Protein 7NLO (pdb70)

GO terms:
  GO:0005886 plasma membrane (C, HDA)

InterPro domains:
  IPR001048 Aspartate/glutamate/uridylate kinase [PF00696] (29-270)
  IPR001057 Glutamate/acetylglutamate kinase [PR00474] (192-219)
  IPR001057 Glutamate/acetylglutamate kinase [PR00474] (243-263)
  IPR004662 Acetylglutamate kinase family [PIRSF000728] (15-291)
  IPR004662 Acetylglutamate kinase family [TIGR00761] (30-268)
  IPR036393 Acetylglutamate kinase-like superfamily [G3DSA:3.40.1160.10] (4-294)
  IPR036393 Acetylglutamate kinase-like superfamily [SSF53633] (12-293)
  IPR037528 Acetylglutamate kinase ArgB [MF_00082] (28-286)
  IPR041727 N-Acetyl-L-glutamate kinase, cyclic [cd04250] (15-291)

Organism: Mycobacterium tuberculosis (strain ATCC 25618 / H37Rv) (NCBI:txid83332)

Solvent-accessible surface area: 13214 Å² total

B-factor: mean 56.27, std 14.43, range [31.93, 122.4]

Radius of gyration: 18.83 Å; Cα contacts (8 Å, |Δi|>4): 593; chains: 1; bounding box: 46×56×44 Å

Structure (mmCIF, N/CA/C/O backbone):
data_7NLO
#
_entry.id   7NLO
#
_cell.length_a   175.298
_cell.length_b   175.298
_cell.length_c   70.537
_cell.angle_alpha   90.000
_cell.angle_beta   90.000
_cell.angle_gamma   120.000
#
_symmetry.space_group_name_H-M   'H 3 2'
#
loop_
_entity.id
_entity.type
_entity.pdbx_description
1 polymer 'Acetylglutamate kinase'
2 non-polymer ARGININE
3 non-polymer '2-[N-CYCLOHEXYLAMINO]ETHANE SULFONIC ACID'
4 non-polymer 1,2-ETHANEDIOL
5 water water
#
loop_
_atom_site.group_PDB
_atom_site.id
_atom_site.type_symbol
_atom_site.label_atom_id
_atom_site.label_alt_id
_atom_site.label_comp_id
_atom_site.label_asym_id
_atom_site.label_entity_id
_atom_site.label_seq_id
_atom_site.pdbx_PDB_ins_code
_atom_site.Cartn_x
_atom_site.Cartn_y
_atom_site.Cartn_z
_atom_site.occupancy
_atom_site.B_iso_or_equiv
_atom_site.auth_seq_id
_atom_site.auth_comp_id
_atom_site.auth_asym_id
_atom_site.auth_atom_id
_atom_site.pdbx_PDB_model_num
ATOM 1 N N . ALA A 1 9 ? 136.659 150.515 43.907 1.00 92.00 6 ALA A N 1
ATOM 2 C CA . ALA A 1 9 ? 137.639 151.578 43.711 1.00 90.66 6 ALA A CA 1
ATOM 3 C C . ALA A 1 9 ? 137.286 152.396 42.478 1.00 87.83 6 ALA A C 1
ATOM 4 O O . ALA A 1 9 ? 138.124 153.115 41.927 1.00 93.09 6 ALA A O 1
ATOM 6 N N . LEU A 1 10 ? 136.049 152.295 42.064 1.00 78.04 7 LEU A N 1
ATOM 7 C CA . LEU A 1 10 ? 135.647 152.906 40.804 1.00 67.65 7 LEU A CA 1
ATOM 8 C C . LEU A 1 10 ? 135.243 154.360 41.025 1.00 58.81 7 LEU A C 1
ATOM 9 O O . LEU A 1 10 ? 134.391 154.636 41.879 1.00 56.36 7 LEU A O 1
ATOM 14 N N . PRO A 1 11 ? 135.805 155.298 40.261 1.00 57.07 8 PRO A N 1
ATOM 15 C CA . PRO A 1 11 ? 135.516 156.717 40.503 1.00 58.48 8 PRO A CA 1
ATOM 16 C C . PRO A 1 11 ? 134.058 157.043 40.242 1.00 58.19 8 PRO A C 1
ATOM 17 O O . PRO A 1 11 ? 133.397 156.424 39.403 1.00 58.67 8 PRO A O 1
ATOM 21 N N . THR A 1 12 ? 133.560 158.023 41.003 1.00 51.72 9 THR A N 1
ATOM 22 C CA . THR A 1 12 ? 132.175 158.448 40.895 1.00 56.92 9 THR A CA 1
ATOM 23 C C . THR A 1 12 ? 131.828 158.846 39.466 1.00 53.34 9 THR A C 1
ATOM 24 O O . THR A 1 12 ? 130.792 158.434 38.932 1.00 54.46 9 THR A O 1
ATOM 28 N N . HIS A 1 13 ? 132.700 159.627 38.812 1.00 51.94 10 HIS A N 1
ATOM 29 C CA . HIS A 1 13 ? 132.347 160.134 37.488 1.00 55.42 10 HIS A CA 1
ATOM 30 C C . HIS A 1 13 ? 132.246 159.013 36.459 1.00 57.09 10 HIS A C 1
ATOM 31 O O . HIS A 1 13 ? 131.503 159.145 35.479 1.00 54.31 10 HIS A O 1
ATOM 38 N N . ILE A 1 14 ? 132.943 157.900 36.680 1.00 52.52 11 ILE A N 1
ATOM 39 C CA . ILE A 1 14 ? 132.779 156.731 35.826 1.00 54.45 11 ILE A CA 1
ATOM 40 C C . ILE A 1 14 ? 131.445 156.044 36.085 1.00 49.35 11 ILE A C 1
ATOM 41 O O . ILE A 1 14 ? 130.760 155.621 35.146 1.00 52.66 11 ILE A O 1
ATOM 46 N N . LYS A 1 15 ? 131.070 155.875 37.357 1.00 48.53 12 LYS A N 1
ATOM 47 C CA . LYS A 1 15 ? 129.744 155.353 37.655 1.00 49.54 12 LYS A CA 1
ATOM 48 C C . LYS A 1 15 ? 128.675 156.204 36.983 1.00 49.11 12 LYS A C 1
ATOM 49 O O . LYS A 1 15 ? 127.741 155.673 36.369 1.00 43.81 12 LYS A O 1
ATOM 55 N N . ALA A 1 16 ? 128.832 157.532 37.042 1.00 49.64 13 ALA A N 1
ATOM 56 C CA . ALA A 1 16 ? 127.839 158.424 36.453 1.00 45.88 13 ALA A CA 1
ATOM 57 C C . ALA A 1 16 ? 127.730 158.217 34.946 1.00 43.01 13 ALA A C 1
ATOM 58 O O . ALA A 1 16 ? 126.624 158.209 34.394 1.00 48.31 13 ALA A O 1
ATOM 60 N N . GLN A 1 17 ? 128.866 158.064 34.265 1.00 43.45 14 GLN A N 1
ATOM 61 C CA . GLN A 1 17 ? 128.857 157.896 32.814 1.00 50.30 14 GLN A CA 1
ATOM 62 C C . GLN A 1 17 ? 128.147 156.609 32.402 1.00 49.24 14 GLN A C 1
ATOM 63 O O . GLN A 1 17 ? 127.344 156.609 31.460 1.00 48.93 14 GLN A O 1
ATOM 69 N N . VAL A 1 18 ? 128.458 155.491 33.069 1.00 44.86 15 VAL A N 1
ATOM 70 C CA . VAL A 1 18 ? 127.777 154.227 32.759 1.00 42.80 15 VAL A CA 1
ATOM 71 C C . VAL A 1 18 ? 126.267 154.365 32.966 1.00 45.64 15 VAL A C 1
ATOM 72 O O . VAL A 1 18 ? 125.464 154.002 32.092 1.00 45.60 15 VAL A O 1
ATOM 76 N N . LEU A 1 19 ? 125.852 154.904 34.118 1.00 42.77 16 LEU A N 1
ATOM 77 C CA . LEU A 1 19 ? 124.419 155.063 34.377 1.00 42.71 16 LEU A CA 1
ATOM 78 C C . LEU A 1 19 ? 123.761 155.989 33.360 1.00 44.63 16 LEU A C 1
ATOM 79 O O . LEU A 1 19 ? 122.701 155.667 32.807 1.00 44.97 16 LEU A O 1
ATOM 84 N N . ALA A 1 20 ? 124.369 157.152 33.102 1.00 43.90 17 ALA A N 1
ATOM 85 C CA . ALA A 1 20 ? 123.756 158.115 32.190 1.00 43.45 17 ALA A CA 1
ATOM 86 C C . ALA A 1 20 ? 123.572 157.532 30.792 1.00 45.79 17 ALA A C 1
ATOM 87 O O . ALA A 1 20 ? 122.613 157.880 30.091 1.00 43.50 17 ALA A O 1
ATOM 89 N N . GLU A 1 21 ? 124.469 156.632 30.375 1.00 44.72 18 GLU A N 1
ATOM 90 C CA . GLU A 1 21 ? 124.397 156.054 29.038 1.00 41.10 18 GLU A CA 1
ATOM 91 C C . GLU A 1 21 ? 123.168 155.167 28.852 1.00 40.41 18 GLU A C 1
ATOM 92 O O . GLU A 1 21 ? 122.773 154.906 27.713 1.00 43.41 18 GLU A O 1
ATOM 98 N N . ALA A 1 22 ? 122.543 154.713 29.940 1.00 40.63 19 ALA A N 1
ATOM 99 C CA . ALA A 1 22 ? 121.338 153.897 29.823 1.00 43.07 19 ALA A CA 1
ATOM 100 C C . ALA A 1 22 ? 120.111 154.695 29.391 1.00 43.67 19 ALA A C 1
ATOM 101 O O . ALA A 1 22 ? 119.143 154.091 28.918 1.00 42.68 19 ALA A O 1
ATOM 103 N N . LEU A 1 23 ? 120.142 156.035 29.501 1.00 44.32 20 LEU A N 1
ATOM 104 C CA . LEU A 1 23 ? 118.915 156.817 29.330 1.00 42.07 20 LEU A CA 1
ATOM 105 C C . LEU A 1 23 ? 118.218 156.591 27.991 1.00 44.08 20 LEU A C 1
ATOM 106 O O . LEU A 1 23 ? 116.998 156.354 27.994 1.00 47.71 20 LEU A O 1
ATOM 111 N N . PRO A 1 24 ? 118.886 156.670 26.832 1.00 46.04 21 PRO A N 1
ATOM 112 C CA . PRO A 1 24 ? 118.138 156.488 25.576 1.00 48.14 21 PRO A CA 1
ATOM 113 C C . PRO A 1 24 ? 117.510 155.107 25.450 1.00 49.23 21 PRO A C 1
ATOM 114 O O . PRO A 1 24 ? 116.454 154.961 24.815 1.00 46.70 21 PRO A O 1
ATOM 118 N N . TRP A 1 25 ? 118.121 154.091 26.062 1.00 47.40 22 TRP A N 1
ATOM 119 C CA . TRP A 1 25 ? 117.577 152.743 26.000 1.00 43.48 22 TRP A CA 1
ATOM 120 C C . TRP A 1 25 ? 116.419 152.560 26.977 1.00 43.32 22 TRP A C 1
ATOM 121 O O . TRP A 1 25 ? 115.448 151.865 26.657 1.00 45.42 22 TRP A O 1
ATOM 132 N N . LEU A 1 26 ? 116.487 153.180 28.163 1.00 43.82 23 LEU A N 1
ATOM 133 C CA . LEU A 1 26 ? 115.323 153.158 29.050 1.00 43.23 23 LEU A CA 1
ATOM 134 C C . LEU A 1 26 ? 114.138 153.867 28.413 1.00 47.33 23 LEU A C 1
ATOM 135 O O . LEU A 1 26 ? 112.993 153.423 28.557 1.00 45.80 23 LEU A O 1
ATOM 140 N N . LYS A 1 27 ? 114.386 154.989 27.719 1.00 43.95 24 LYS A N 1
ATOM 141 C CA . LYS A 1 27 ? 113.304 155.662 27.003 1.00 44.66 24 LYS A CA 1
ATOM 142 C C . LYS A 1 27 ? 112.674 154.740 25.976 1.00 45.83 24 LYS A C 1
ATOM 143 O O . LYS A 1 27 ? 111.441 154.680 25.849 1.00 46.50 24 LYS A O 1
ATOM 149 N N . GLN A 1 28 ? 113.512 154.029 25.219 1.00 44.61 25 GLN A N 1
ATOM 150 C CA . GLN A 1 28 ? 113.028 153.190 24.132 1.00 53.02 25 GLN A CA 1
ATOM 151 C C . GLN A 1 28 ? 112.247 151.989 24.647 1.00 51.62 25 GLN A C 1
ATOM 152 O O . GLN A 1 28 ? 111.312 151.530 23.981 1.00 46.94 25 GLN A O 1
ATOM 158 N N . LEU A 1 29 ? 112.603 151.478 25.824 1.00 44.03 26 LEU A N 1
ATOM 159 C CA . LEU A 1 29 ? 112.047 150.236 26.338 1.00 45.02 26 LEU A CA 1
ATOM 160 C C . LEU A 1 29 ? 110.900 150.424 27.322 1.00 41.49 26 LEU A C 1
ATOM 161 O O . LEU A 1 29 ? 110.190 149.445 27.614 1.00 41.53 26 LEU A O 1
ATOM 166 N N . HIS A 1 30 ? 110.726 151.621 27.865 1.00 47.42 27 HIS A N 1
ATOM 167 C CA . HIS A 1 30 ? 109.734 151.813 28.910 1.00 49.95 27 HIS A CA 1
ATOM 168 C C . HIS A 1 30 ? 108.349 151.431 28.410 1.00 50.05 27 HIS A C 1
ATOM 169 O O . HIS A 1 30 ? 107.883 151.934 27.382 1.00 48.93 27 HIS A O 1
ATOM 176 N N . GLY A 1 31 ? 107.697 150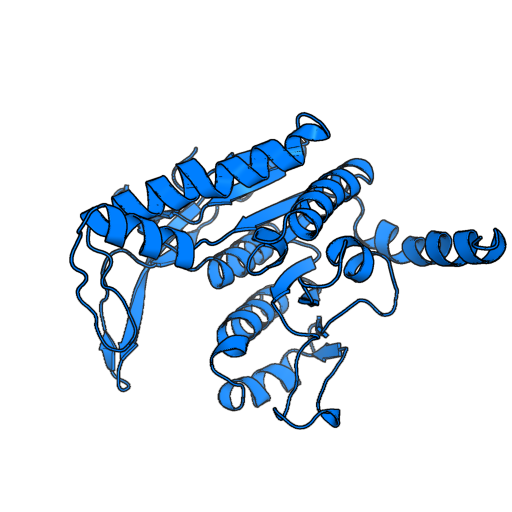.526 29.143 1.00 43.93 28 GLY A N 1
ATOM 177 C CA . GLY A 1 31 ? 106.375 150.068 28.778 1.00 43.45 28 GLY A CA 1
ATOM 178 C C . GLY A 1 31 ? 106.324 149.103 27.617 1.00 47.40 28 GLY A C 1
ATOM 179 O O . GLY A 1 31 ? 105.229 148.804 27.136 1.00 46.70 28 GLY A O 1
ATOM 180 N N . LYS A 1 32 ? 107.466 148.613 27.143 1.00 43.85 29 LYS A N 1
ATOM 181 C CA . LYS A 1 32 ? 107.532 147.727 25.991 1.00 48.18 29 LYS A CA 1
ATOM 182 C C . LYS A 1 32 ? 107.838 146.297 26.422 1.00 47.60 29 LYS A C 1
ATOM 183 O O . LYS A 1 32 ? 108.377 146.050 27.507 1.00 46.56 29 LYS A O 1
ATOM 189 N N . VAL A 1 33 ? 107.493 145.351 25.541 1.00 43.56 30 VAL A N 1
ATOM 190 C CA . VAL A 1 33 ? 107.780 143.929 25.743 1.00 44.47 30 VAL A CA 1
ATOM 191 C C . VAL A 1 33 ? 109.183 143.620 25.238 1.00 46.89 30 VAL A C 1
ATOM 192 O O . VAL A 1 33 ? 109.610 144.125 24.190 1.00 48.66 30 VAL A O 1
ATOM 196 N N . VAL A 1 34 ? 109.918 142.807 25.994 1.00 40.71 31 VAL A N 1
ATOM 197 C CA . VAL A 1 34 ? 111.182 142.242 25.534 1.00 39.16 31 VAL A CA 1
ATOM 198 C C . VAL A 1 34 ? 111.082 140.734 25.730 1.00 41.43 31 VAL A C 1
ATOM 199 O O . VAL A 1 34 ? 110.842 140.270 26.850 1.00 45.63 31 VAL A O 1
ATOM 203 N N . VAL A 1 35 ? 111.206 139.977 24.642 1.00 42.71 32 VAL A N 1
ATOM 204 C CA . VAL A 1 35 ? 111.245 138.520 24.721 1.00 39.77 32 VAL A CA 1
ATOM 205 C C . VAL A 1 35 ? 112.701 138.098 24.818 1.00 39.30 32 VAL A C 1
ATOM 206 O O . VAL A 1 35 ? 113.537 138.531 24.019 1.00 42.02 32 VAL A O 1
ATOM 210 N N . VAL A 1 36 ? 113.003 137.220 25.770 1.00 41.60 33 VAL A N 1
ATOM 211 C CA . VAL A 1 36 ? 114.377 136.799 26.023 1.00 45.40 33 VAL A CA 1
ATOM 212 C C . VAL A 1 36 ? 114.420 135.285 25.907 1.00 48.88 33 VAL A C 1
ATOM 213 O O . VAL A 1 36 ? 113.716 134.582 26.646 1.00 49.58 33 VAL A O 1
ATOM 217 N N . LYS A 1 37 ? 115.202 134.780 24.951 1.00 46.57 34 LYS A N 1
ATOM 218 C CA . LYS A 1 37 ? 115.416 133.343 24.819 1.00 50.67 34 LYS A CA 1
ATOM 219 C C . LYS A 1 37 ? 116.572 132.952 25.732 1.00 48.73 34 LYS A C 1
ATOM 220 O O . LYS A 1 37 ? 117.709 133.401 25.546 1.00 49.43 34 LYS A O 1
ATOM 226 N N . TYR A 1 38 ? 116.262 132.132 26.719 1.00 49.03 35 TYR A N 1
ATOM 227 C CA . TYR A 1 38 ? 117.168 131.758 27.793 1.00 51.16 35 TYR A CA 1
ATOM 228 C C . TYR A 1 38 ? 117.654 130.340 27.533 1.00 53.19 35 TYR A C 1
ATOM 229 O O . TYR A 1 38 ? 116.843 129.420 27.383 1.00 50.47 35 TYR A O 1
ATOM 238 N N . GLY A 1 39 ? 118.956 130.160 27.517 1.00 50.81 36 GLY A N 1
ATOM 239 C CA . GLY A 1 39 ? 119.527 128.856 27.292 1.00 54.67 36 GLY A CA 1
ATOM 240 C C . GLY A 1 39 ? 121.036 128.841 27.329 1.00 63.46 36 GLY A C 1
ATOM 241 O O . GLY A 1 39 ? 121.672 129.871 27.427 1.00 59.16 36 GLY A O 1
ATOM 242 N N . GLY A 1 40 ? 121.604 127.647 27.249 1.00 69.71 37 GLY A N 1
ATOM 243 C CA . GLY A 1 40 ? 123.042 127.484 27.286 1.00 75.69 37 GLY A CA 1
ATOM 244 C C . GLY A 1 40 ? 123.559 127.634 28.687 1.00 75.46 37 GLY A C 1
ATOM 245 O O . GLY A 1 40 ? 122.889 127.303 29.633 1.00 66.54 37 GLY A O 1
ATOM 246 N N . ASN A 1 41 ? 124.765 128.159 28.809 1.00 82.29 38 ASN A N 1
ATOM 247 C CA . ASN A 1 41 ? 125.422 128.360 30.086 1.00 73.07 38 ASN A CA 1
ATOM 248 C C . ASN A 1 41 ? 124.722 129.244 31.054 1.00 77.38 38 ASN A C 1
ATOM 249 O O . ASN A 1 41 ? 124.690 128.945 32.217 1.00 74.88 38 ASN A O 1
ATOM 254 N N . ALA A 1 42 ? 124.149 130.334 30.567 1.00 78.68 39 ALA A N 1
ATOM 255 C CA . ALA A 1 42 ? 123.437 131.270 31.416 1.00 77.47 39 ALA A CA 1
ATOM 256 C C . ALA A 1 42 ? 122.456 130.516 32.254 1.00 82.94 39 ALA A C 1
ATOM 257 O O . ALA A 1 42 ? 122.022 130.997 33.272 1.00 90.21 39 ALA A O 1
ATOM 259 N N . MET A 1 43 ? 122.109 129.320 31.817 1.00 69.51 40 MET A N 1
ATOM 260 C CA . MET A 1 43 ? 121.177 128.513 32.554 1.00 78.67 40 MET A CA 1
ATOM 261 C C . MET A 1 43 ? 121.899 127.394 33.311 1.00 80.38 40 MET A C 1
ATOM 262 O O . MET A 1 43 ? 121.260 126.718 34.083 1.00 85.95 40 MET A O 1
ATOM 267 N N . THR A 1 44 ? 123.209 127.214 33.122 1.00 80.33 41 THR A N 1
ATOM 268 C CA . THR A 1 44 ? 123.903 126.123 33.815 1.00 79.61 41 THR A CA 1
ATOM 269 C C . THR A 1 44 ? 124.812 126.576 34.957 1.00 81.68 41 THR A C 1
ATOM 270 O O . THR A 1 44 ? 124.819 125.946 36.018 1.00 82.65 41 THR A O 1
ATOM 274 N N . ASP A 1 45 ? 125.618 127.616 34.767 1.00 74.67 42 ASP A N 1
ATOM 275 C CA . ASP A 1 45 ? 126.491 128.066 35.844 1.00 69.44 42 ASP A CA 1
ATOM 276 C C . ASP A 1 45 ? 125.685 128.916 36.819 1.00 66.68 42 ASP A C 1
ATOM 277 O O . ASP A 1 45 ? 124.879 129.751 36.405 1.00 63.78 42 ASP A O 1
ATOM 282 N N . ASP A 1 46 ? 125.898 128.691 38.122 1.00 56.27 43 ASP A N 1
ATOM 283 C CA . ASP A 1 46 ? 125.039 129.324 39.123 1.00 52.83 43 ASP A CA 1
ATOM 284 C C . ASP A 1 46 ? 125.155 130.843 39.103 1.00 51.26 43 ASP A C 1
ATOM 285 O O . ASP A 1 46 ? 124.150 131.541 39.256 1.00 48.71 43 ASP A O 1
ATOM 290 N N . THR A 1 47 ? 126.372 131.379 38.948 1.00 48.50 44 THR A N 1
ATOM 291 C CA . THR A 1 47 ? 126.531 132.839 38.916 1.00 47.76 44 THR A CA 1
ATOM 292 C C . THR A 1 47 ? 125.799 133.446 37.734 1.00 50.18 44 THR A C 1
ATOM 293 O O . THR A 1 47 ? 125.080 134.455 37.873 1.00 44.79 44 THR A O 1
ATOM 297 N N . LEU A 1 48 ? 125.943 132.836 36.559 1.00 46.59 45 LEU A N 1
ATOM 298 C CA . LEU A 1 48 ? 125.255 133.376 35.392 1.00 44.43 45 LEU A CA 1
ATOM 299 C C . LEU A 1 48 ? 123.739 133.307 35.548 1.00 50.87 45 LEU A C 1
ATOM 300 O O . LEU A 1 48 ? 123.029 134.254 35.175 1.00 45.94 45 LEU A O 1
ATOM 305 N N . ARG A 1 49 ? 123.221 132.203 36.107 1.00 48.89 46 ARG A N 1
ATOM 306 C CA . ARG A 1 49 ? 121.771 132.040 36.200 1.00 46.80 46 ARG A CA 1
ATOM 307 C C . ARG A 1 49 ? 121.163 132.989 37.226 1.00 45.75 46 ARG A C 1
ATOM 308 O O . ARG A 1 49 ? 120.080 133.544 36.991 1.00 45.40 46 ARG A O 1
ATOM 316 N N . ARG A 1 50 ? 121.835 133.198 38.364 1.00 47.34 47 ARG A N 1
ATOM 317 C CA . ARG A 1 50 ? 121.317 134.152 39.346 1.00 46.25 47 ARG A CA 1
ATOM 318 C C . ARG A 1 50 ? 121.357 135.575 38.806 1.00 51.68 47 ARG A C 1
ATOM 319 O O . ARG A 1 50 ? 120.463 136.384 39.101 1.00 45.48 47 ARG A O 1
ATOM 327 N N . ALA A 1 51 ? 122.382 135.896 38.006 1.00 45.16 48 ALA A N 1
ATOM 328 C CA . ALA A 1 51 ? 122.450 137.215 37.386 1.00 41.16 48 ALA A CA 1
ATOM 329 C C . ALA A 1 51 ? 121.349 137.404 36.346 1.00 44.51 48 ALA A C 1
ATOM 330 O O . ALA A 1 51 ? 120.757 138.494 36.244 1.00 46.89 48 ALA A O 1
ATOM 332 N N . PHE A 1 52 ? 121.063 136.364 35.562 1.00 47.22 49 PHE A N 1
ATOM 333 C CA . PHE A 1 52 ? 119.972 136.437 34.597 1.00 47.06 49 PHE A CA 1
ATOM 334 C C . PHE A 1 52 ? 118.635 136.683 35.293 1.00 43.20 49 PHE A C 1
ATOM 335 O O . PHE A 1 52 ? 117.836 137.509 34.841 1.00 47.26 49 PHE A O 1
ATOM 343 N N . ALA A 1 53 ? 118.364 135.947 36.377 1.00 47.60 50 ALA A N 1
ATOM 344 C CA . ALA A 1 53 ? 117.128 136.157 37.131 1.00 45.17 50 ALA A CA 1
ATOM 345 C C . ALA A 1 53 ? 117.057 137.573 37.681 1.00 48.12 50 ALA A C 1
ATOM 346 O O . ALA A 1 53 ? 116.009 138.224 37.607 1.00 47.83 50 ALA A O 1
ATOM 348 N N . ALA A 1 54 ? 118.163 138.058 38.249 1.00 43.88 51 ALA A N 1
ATOM 349 C CA . ALA A 1 54 ? 118.219 139.433 38.745 1.00 44.28 51 ALA A CA 1
ATOM 350 C C . ALA A 1 54 ? 117.949 140.446 37.636 1.00 43.95 51 ALA A C 1
ATOM 351 O O . ALA A 1 54 ? 117.330 141.489 37.877 1.00 47.25 51 ALA A O 1
ATOM 353 N N . ASP A 1 55 ? 118.417 140.168 36.415 1.00 45.85 52 ASP A N 1
ATOM 354 C CA . ASP A 1 55 ? 118.179 141.092 35.307 1.00 45.90 52 ASP A CA 1
ATOM 355 C C . ASP A 1 55 ? 116.710 141.119 34.887 1.00 46.14 52 ASP A C 1
ATOM 356 O O . ASP A 1 55 ? 116.234 142.146 34.394 1.00 48.57 52 ASP A O 1
ATOM 361 N N . MET A 1 56 ? 115.980 139.998 35.030 1.00 42.87 53 MET A N 1
ATOM 362 C CA . MET A 1 56 ? 114.544 140.045 34.773 1.00 49.32 53 MET A CA 1
ATOM 363 C C . MET A 1 56 ? 113.837 140.909 35.809 1.00 46.80 53 MET A C 1
ATOM 364 O O . MET A 1 56 ? 112.911 141.668 35.478 1.00 47.05 53 MET A O 1
ATOM 369 N N . ALA A 1 57 ? 114.261 140.808 37.073 1.00 47.03 54 ALA A N 1
ATOM 370 C CA . ALA A 1 57 ? 113.724 141.704 38.091 1.00 47.95 54 ALA A CA 1
ATOM 371 C C . ALA A 1 57 ? 114.072 143.156 37.773 1.00 49.98 54 ALA A C 1
ATOM 372 O O . ALA A 1 57 ? 113.241 144.056 37.965 1.00 45.70 54 ALA A O 1
ATOM 374 N N . PHE A 1 58 ? 115.288 143.397 37.271 1.00 43.75 55 PHE A N 1
ATOM 375 C CA . PHE A 1 58 ? 115.708 144.745 36.876 1.00 43.89 55 PHE A CA 1
ATOM 376 C C . PHE A 1 58 ? 114.747 145.341 35.845 1.00 47.30 55 PHE A C 1
ATOM 377 O O . PHE A 1 58 ? 114.242 146.462 36.019 1.00 43.13 55 PHE A O 1
ATOM 385 N N . LEU A 1 59 ? 114.489 144.611 34.754 1.00 42.59 56 LEU A N 1
ATOM 386 C CA . LEU A 1 59 ? 113.603 145.136 33.714 1.00 45.05 56 LEU A CA 1
ATOM 387 C C . LEU A 1 59 ? 112.228 145.451 34.277 1.00 52.50 56 LEU A C 1
ATOM 388 O O . LEU A 1 59 ? 111.647 146.501 33.979 1.00 46.69 56 LEU A O 1
ATOM 393 N N . ARG A 1 60 ? 111.692 144.541 35.090 1.00 44.47 57 ARG A N 1
ATOM 394 C CA . ARG A 1 60 ? 110.395 144.763 35.713 1.00 46.64 57 ARG A CA 1
ATOM 395 C C . ARG A 1 60 ? 110.403 146.028 36.563 1.00 51.48 57 ARG A C 1
ATOM 396 O O . ARG A 1 60 ? 109.434 146.798 36.560 1.00 48.91 57 ARG A O 1
ATOM 404 N N . ASN A 1 61 ? 111.496 146.277 37.278 1.00 46.21 58 ASN A N 1
ATOM 405 C CA . ASN A 1 61 ? 111.550 147.453 38.138 1.00 46.48 58 ASN A CA 1
ATOM 406 C C . ASN A 1 61 ? 111.976 148.729 37.397 1.00 47.67 58 ASN A C 1
ATOM 407 O O . ASN A 1 61 ? 112.160 149.775 38.036 1.00 47.16 58 ASN A O 1
ATOM 412 N N . CYS A 1 62 ? 112.097 148.677 36.070 1.00 41.94 59 CYS A N 1
ATOM 413 C CA . CYS A 1 62 ? 112.162 149.875 35.236 1.00 40.55 59 CYS A CA 1
ATOM 414 C C . CYS A 1 62 ? 110.866 150.109 34.470 1.00 46.30 59 CYS A C 1
ATOM 415 O O . CYS A 1 62 ? 110.813 151.014 33.637 1.00 45.76 59 CYS A O 1
ATOM 418 N N . GLY A 1 63 ? 109.831 149.294 34.700 1.00 55.16 60 GLY A N 1
ATOM 419 C CA . GLY A 1 63 ? 108.613 149.411 33.915 1.00 56.15 60 GLY A CA 1
ATOM 420 C C . GLY A 1 63 ? 108.676 148.739 32.563 1.00 49.92 60 GLY A C 1
ATOM 421 O O . GLY A 1 63 ? 107.855 149.038 31.688 1.00 54.57 60 GLY A O 1
ATOM 422 N N . ILE A 1 64 ? 109.641 147.868 32.360 1.00 45.89 61 ILE A N 1
ATOM 423 C CA . ILE A 1 64 ? 109.789 147.097 31.135 1.00 45.90 61 ILE A CA 1
ATOM 424 C C . ILE A 1 64 ? 109.118 145.742 31.338 1.00 47.11 61 ILE A C 1
ATOM 425 O O . ILE A 1 64 ? 108.933 145.283 32.466 1.00 49.46 61 ILE A O 1
ATOM 430 N N . HIS A 1 65 ? 108.730 145.085 30.237 1.00 43.56 62 HIS A N 1
ATOM 431 C CA . HIS A 1 65 ? 107.890 143.883 30.292 1.00 43.64 62 HIS A CA 1
ATOM 432 C C . HIS A 1 65 ? 108.591 142.661 29.699 1.00 42.53 62 HIS A C 1
ATOM 433 O O . HIS A 1 65 ? 108.351 142.288 28.540 1.00 48.06 62 HIS A O 1
ATOM 440 N N . PRO A 1 66 ? 109.433 141.986 30.473 1.00 42.47 63 PRO A N 1
ATOM 441 C CA . PRO A 1 66 ? 110.147 140.820 29.941 1.00 42.61 63 PRO A CA 1
ATOM 442 C C . PRO A 1 66 ? 109.254 139.593 29.814 1.00 44.24 63 PRO A C 1
ATOM 443 O O . PRO A 1 66 ? 108.342 139.365 30.611 1.00 44.41 63 PRO A O 1
ATOM 447 N N . VAL A 1 67 ? 109.534 138.804 28.785 1.00 40.92 64 VAL A N 1
ATOM 448 C CA . VAL A 1 67 ? 108.905 137.498 28.592 1.00 40.71 64 VAL A CA 1
ATOM 449 C C . VAL A 1 67 ? 110.025 136.512 28.288 1.00 43.49 64 VAL A C 1
ATOM 450 O O . VAL A 1 67 ? 110.758 136.689 27.310 1.00 48.54 64 VAL A O 1
ATOM 454 N N . VAL A 1 68 ? 110.155 135.478 29.113 1.00 41.83 65 VAL A N 1
ATOM 455 C CA . VAL A 1 68 ? 111.265 134.531 29.011 1.00 40.99 65 VAL A CA 1
ATOM 456 C C . VAL A 1 68 ? 110.778 133.258 28.337 1.00 43.46 65 VAL A C 1
ATOM 457 O O . VAL A 1 68 ? 109.805 132.642 28.789 1.00 47.05 65 VAL A O 1
ATOM 461 N N . VAL A 1 69 ? 111.474 132.848 27.279 1.00 44.96 66 VAL A N 1
ATOM 462 C CA . VAL A 1 69 ? 111.239 131.575 26.605 1.00 46.07 66 VAL A CA 1
ATOM 463 C C . VAL A 1 69 ? 112.480 130.718 26.815 1.00 41.83 66 VAL A C 1
ATOM 464 O O . VAL A 1 69 ? 113.604 131.177 26.587 1.00 44.06 66 VAL A O 1
ATOM 468 N N . HIS A 1 70 ? 112.294 129.480 27.272 1.00 44.98 67 HIS A N 1
ATOM 469 C CA . HIS A 1 70 ? 113.442 128.634 27.573 1.00 47.11 67 HIS A CA 1
ATOM 470 C C . HIS A 1 70 ? 113.336 127.308 26.838 1.00 48.02 67 HIS A C 1
ATOM 471 O O . HIS A 1 70 ? 112.258 126.870 26.458 1.00 45.15 67 HIS A O 1
ATOM 478 N N . GLY A 1 71 ? 114.491 126.673 26.637 1.00 54.96 68 GLY A N 1
ATOM 479 C CA . GLY A 1 71 ? 114.564 125.320 26.151 1.00 59.06 68 GLY A CA 1
ATOM 480 C C . GLY A 1 71 ? 115.036 124.362 27.224 1.00 51.19 68 GLY A C 1
ATOM 481 O O . GLY A 1 71 ? 114.964 124.643 28.427 1.00 45.28 68 GLY A O 1
ATOM 482 N N . GLY A 1 72 ? 115.546 123.216 26.784 1.00 56.77 69 GLY A N 1
ATOM 483 C CA . GLY A 1 72 ? 116.058 122.247 27.730 1.00 48.20 69 GLY A CA 1
ATOM 484 C C . GLY A 1 72 ? 116.372 120.905 27.111 1.00 51.41 69 GLY A C 1
ATOM 485 O O . GLY A 1 72 ? 116.168 119.864 27.744 1.00 47.17 69 GLY A O 1
ATOM 486 N N . GLY A 1 73 ? 116.866 120.921 25.874 1.00 48.82 70 GLY A N 1
ATOM 487 C CA . GLY A 1 73 ? 117.220 119.716 25.152 1.00 51.66 70 GLY A CA 1
ATOM 488 C C . GLY A 1 73 ? 118.066 118.725 25.931 1.00 54.40 70 GLY A C 1
ATOM 489 O O . GLY A 1 73 ? 117.737 117.536 26.030 1.00 50.59 70 GLY A O 1
ATOM 490 N N . PRO A 1 74 ? 119.185 119.192 26.491 1.00 49.52 71 PRO A N 1
ATOM 491 C CA . PRO A 1 74 ? 120.052 118.272 27.242 1.00 50.16 71 PRO A CA 1
ATOM 492 C C . PRO A 1 74 ? 119.398 117.694 28.487 1.00 45.10 71 PRO A C 1
ATOM 493 O O . PRO A 1 74 ? 119.670 116.539 28.837 1.00 44.34 71 PRO A O 1
ATOM 497 N N . GLN A 1 75 ? 118.577 118.479 29.190 1.00 42.14 72 GLN A N 1
ATOM 498 C CA . GLN A 1 75 ? 117.845 117.941 30.338 1.00 49.78 72 GLN A CA 1
ATOM 499 C C . GLN A 1 75 ? 116.864 116.857 29.909 1.00 44.76 72 GLN A C 1
ATOM 500 O O . GLN A 1 75 ? 116.651 115.875 30.632 1.00 42.92 72 GLN A O 1
ATOM 506 N N . ILE A 1 76 ? 116.244 117.025 28.743 1.00 40.61 73 ILE A N 1
ATOM 507 C CA . ILE A 1 76 ? 115.293 116.027 28.260 1.00 42.00 73 ILE A CA 1
ATOM 508 C C . ILE A 1 76 ? 116.012 114.726 27.937 1.00 46.65 73 ILE A C 1
ATOM 509 O O . ILE A 1 76 ? 115.575 113.644 28.341 1.00 42.74 73 ILE A O 1
ATOM 514 N N . THR A 1 77 ? 117.130 114.814 27.211 1.00 44.64 74 THR A N 1
ATOM 515 C CA . THR A 1 77 ? 117.928 113.626 26.922 1.00 41.34 74 THR A CA 1
ATOM 516 C C . THR A 1 77 ? 118.350 112.923 28.205 1.00 39.98 74 THR A C 1
ATOM 517 O O . THR A 1 77 ? 118.260 111.692 28.310 1.00 43.67 74 THR A O 1
ATOM 521 N N . ALA A 1 78 ? 118.792 113.692 29.200 1.00 41.67 75 ALA A N 1
ATOM 522 C CA . ALA A 1 78 ? 119.251 113.103 30.454 1.00 48.67 75 ALA A CA 1
ATOM 523 C C . ALA A 1 78 ? 118.137 112.320 31.136 1.00 46.42 75 ALA A C 1
ATOM 524 O O . ALA A 1 78 ? 118.361 111.216 31.643 1.00 43.77 75 ALA A O 1
ATOM 526 N N . MET A 1 79 ? 116.923 112.875 31.149 1.00 45.75 76 MET A N 1
ATOM 527 C CA . MET A 1 79 ? 115.808 112.206 31.812 1.00 44.56 76 MET A CA 1
ATOM 528 C C . MET A 1 79 ? 115.369 110.964 31.040 1.00 41.99 76 MET A C 1
ATOM 529 O O . MET A 1 79 ? 115.033 109.934 31.643 1.00 46.11 76 MET A O 1
ATOM 534 N N . LEU A 1 80 ? 115.369 111.040 29.704 1.00 43.35 77 LEU A N 1
ATOM 535 C CA . LEU A 1 80 ? 115.003 109.877 28.900 1.00 44.96 77 LEU A CA 1
ATOM 536 C C . LEU A 1 80 ? 115.964 108.718 29.147 1.00 46.31 77 LEU A C 1
ATOM 537 O O . LEU A 1 80 ? 115.557 107.551 29.180 1.00 47.28 77 LEU A O 1
ATOM 542 N N . ARG A 1 81 ? 117.247 109.022 29.319 1.00 43.41 78 ARG A N 1
ATOM 543 C CA . ARG A 1 81 ? 118.206 107.963 29.610 1.00 50.42 78 ARG A CA 1
ATOM 544 C C . ARG A 1 81 ? 117.970 107.384 30.998 1.00 49.69 78 ARG A C 1
ATOM 545 O O . ARG A 1 81 ? 118.066 106.167 31.188 1.00 46.56 78 ARG A O 1
ATOM 553 N N . ARG A 1 82 ? 117.630 108.236 31.974 1.00 50.34 79 ARG A N 1
ATOM 554 C CA . ARG A 1 82 ? 117.348 107.753 33.325 1.00 57.10 79 ARG A CA 1
ATOM 555 C C . ARG A 1 82 ? 116.131 106.844 33.365 1.00 55.35 79 ARG A C 1
ATOM 556 O O . ARG A 1 82 ? 116.074 105.918 34.183 1.00 57.60 79 ARG A O 1
ATOM 564 N N . LEU A 1 83 ? 115.146 107.097 32.509 1.00 48.57 80 LEU A N 1
ATOM 565 C CA . LEU A 1 83 ? 113.954 106.263 32.425 1.00 52.85 80 LEU A CA 1
ATOM 566 C C . LEU A 1 83 ? 114.146 105.040 31.538 1.00 53.46 80 LEU A C 1
ATOM 567 O O . LEU A 1 83 ? 113.259 104.184 31.484 1.00 51.08 80 LEU A O 1
ATOM 572 N N . GLY A 1 84 ? 115.283 104.919 30.860 1.00 54.77 81 GLY A N 1
ATOM 573 C CA . GLY A 1 84 ? 115.513 103.771 30.006 1.00 53.99 81 GLY A CA 1
ATOM 574 C C . GLY A 1 84 ? 114.633 103.731 28.779 1.00 53.45 81 GLY A C 1
ATOM 575 O O . GLY A 1 84 ? 114.296 102.639 28.295 1.00 53.87 81 GLY A O 1
ATOM 576 N N . ILE A 1 85 ? 114.257 104.892 28.256 1.00 51.42 82 ILE A N 1
ATOM 577 C CA . ILE A 1 85 ? 113.393 104.980 27.087 1.00 57.34 82 ILE A CA 1
ATOM 578 C C . ILE A 1 85 ? 114.275 105.014 25.847 1.00 58.04 82 ILE A C 1
ATOM 579 O O . ILE A 1 85 ? 114.917 106.027 25.550 1.00 58.82 82 ILE A O 1
ATOM 584 N N . GLU A 1 86 ? 114.291 103.907 25.114 1.00 54.36 83 GLU A N 1
ATOM 585 C CA . GLU A 1 86 ? 115.079 103.825 23.896 1.00 59.75 83 GLU A CA 1
ATOM 586 C C . GLU A 1 86 ? 114.549 104.790 22.844 1.00 63.18 83 GLU A C 1
ATOM 587 O O . GLU A 1 86 ? 113.349 104.806 22.546 1.00 57.27 83 GLU A O 1
ATOM 593 N N . GLY A 1 87 ? 115.451 105.582 22.269 1.00 57.27 84 GLY A N 1
ATOM 594 C CA . GLY A 1 87 ? 115.073 106.532 21.245 1.00 59.71 84 GLY A CA 1
ATOM 595 C C . GLY A 1 87 ? 115.205 105.956 19.847 1.00 59.13 84 GLY A C 1
ATOM 596 O O . GLY A 1 87 ? 116.004 105.059 19.594 1.00 57.41 84 GLY A O 1
ATOM 597 N N . ASP A 1 88 ? 114.385 106.466 18.938 1.00 55.47 85 ASP A N 1
ATOM 598 C CA . ASP A 1 88 ? 114.528 106.198 17.515 1.00 64.25 85 ASP A CA 1
ATOM 599 C C . ASP A 1 88 ? 114.893 107.504 16.829 1.00 58.08 85 ASP A C 1
ATOM 600 O O . ASP A 1 88 ? 114.283 108.542 17.103 1.00 50.23 85 ASP A O 1
ATOM 605 N N . PHE A 1 89 ? 115.894 107.451 15.957 1.00 58.19 86 PHE A N 1
ATOM 606 C CA . PHE A 1 89 ? 116.476 108.645 15.370 1.00 57.72 86 PHE A CA 1
ATOM 607 C C . PHE A 1 89 ? 116.380 108.596 13.853 1.00 57.31 86 PHE A C 1
ATOM 608 O O . PHE A 1 89 ? 116.637 107.558 13.236 1.00 56.27 86 PHE A O 1
ATOM 616 N N . LYS A 1 90 ? 116.007 109.730 13.263 1.00 58.94 87 LYS A N 1
ATOM 617 C CA . LYS A 1 90 ? 115.985 109.922 11.814 1.00 60.69 87 LYS A CA 1
ATOM 618 C C . LYS A 1 90 ? 116.925 111.079 11.500 1.00 60.90 87 LYS A C 1
ATOM 619 O O . LYS A 1 90 ? 116.667 112.220 11.899 1.00 55.72 87 LYS A O 1
ATOM 625 N N . GLY A 1 91 ? 118.013 110.792 10.794 1.00 61.30 88 GLY A N 1
ATOM 626 C CA . GLY A 1 91 ? 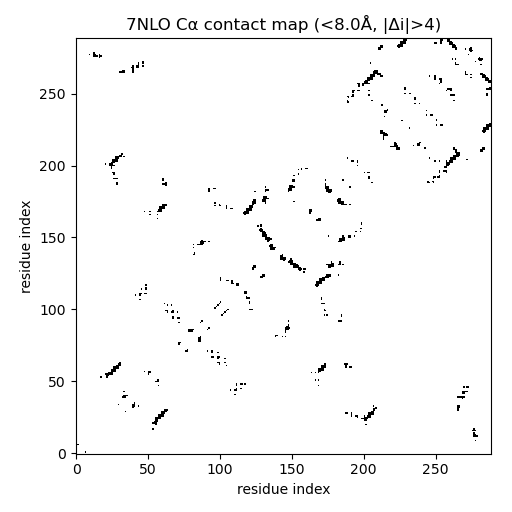119.056 111.798 10.693 1.00 69.24 88 GLY A CA 1
ATOM 627 C C . GLY A 1 91 ? 119.542 112.124 12.091 1.00 64.37 88 GLY A C 1
ATOM 628 O O . GLY A 1 91 ? 119.752 111.234 12.922 1.00 71.94 88 GLY A O 1
ATOM 629 N N . GLY A 1 92 ? 119.694 113.404 12.385 1.00 61.70 89 GLY A N 1
ATOM 630 C CA . GLY A 1 92 ? 120.070 113.749 13.738 1.00 68.50 89 GLY A CA 1
ATOM 631 C C . GLY A 1 92 ? 118.928 113.937 14.718 1.00 67.21 89 GLY A C 1
ATOM 632 O O . GLY A 1 92 ? 119.157 114.457 15.815 1.00 67.45 89 GLY A O 1
ATOM 633 N N . PHE A 1 93 ? 117.710 113.518 14.384 1.00 58.64 90 PHE A N 1
ATOM 634 C CA . PHE A 1 93 ? 116.525 113.901 15.144 1.00 54.96 90 PHE A CA 1
ATOM 635 C C . PHE A 1 93 ? 115.961 112.713 15.913 1.00 49.99 90 PHE A C 1
ATOM 636 O O . PHE A 1 93 ? 115.757 111.638 15.340 1.00 48.22 90 PHE A O 1
ATOM 644 N N . ARG A 1 94 ? 115.705 112.911 17.204 1.00 49.54 91 ARG A N 1
ATOM 645 C CA . ARG A 1 94 ? 114.928 111.938 17.961 1.00 51.13 91 ARG A CA 1
ATOM 646 C C . ARG A 1 94 ? 113.459 112.053 17.581 1.00 46.15 91 ARG A C 1
ATOM 647 O O . ARG A 1 94 ? 112.905 113.155 17.541 1.00 48.30 91 ARG A O 1
ATOM 655 N N . VAL A 1 95 ? 112.817 110.921 17.317 1.00 45.65 92 VAL A N 1
ATOM 656 C CA . VAL A 1 95 ? 111.384 110.953 17.060 1.00 41.50 92 VAL A CA 1
ATOM 657 C C . VAL A 1 95 ? 110.654 111.172 18.373 1.00 46.82 92 VAL A C 1
ATOM 658 O O . VAL A 1 95 ? 110.871 110.444 19.353 1.00 46.26 92 VAL A O 1
ATOM 662 N N . THR A 1 96 ? 109.777 112.172 18.399 1.00 45.02 93 THR A N 1
ATOM 663 C CA . THR A 1 96 ? 109.019 112.504 19.602 1.00 44.39 93 THR A CA 1
ATOM 664 C C . THR A 1 96 ? 107.740 111.679 19.590 1.00 47.63 93 THR A C 1
ATOM 665 O O . THR A 1 96 ? 106.710 112.085 19.044 1.00 45.14 93 THR A O 1
ATOM 669 N N . THR A 1 97 ? 107.826 110.489 20.186 1.00 49.18 94 THR A N 1
ATOM 670 C CA . THR A 1 97 ? 106.673 109.641 20.438 1.00 50.73 94 THR A CA 1
ATOM 671 C C . THR A 1 97 ? 105.774 110.308 21.479 1.00 45.54 94 THR A C 1
ATOM 672 O O . THR A 1 97 ? 106.175 111.282 22.124 1.00 42.36 94 THR A O 1
ATOM 676 N N . PRO A 1 98 ? 104.547 109.808 21.676 1.00 46.89 95 PRO A N 1
ATOM 677 C CA . PRO A 1 98 ? 103.736 110.331 22.789 1.00 50.38 95 PRO A CA 1
ATOM 678 C C . PRO A 1 98 ? 104.431 110.180 24.128 1.00 47.14 95 PRO A C 1
ATOM 679 O O . PRO A 1 98 ? 104.288 111.049 25.000 1.00 44.57 95 PRO A O 1
ATOM 683 N N . GLU A 1 99 ? 105.199 109.101 24.302 1.00 48.57 96 GLU A N 1
ATOM 684 C CA . GLU A 1 99 ? 105.982 108.914 25.518 1.00 46.61 96 GLU A CA 1
ATOM 685 C C . GLU A 1 99 ? 107.053 109.991 25.651 1.00 42.47 96 GLU A C 1
ATOM 686 O O . GLU A 1 99 ? 107.219 110.595 26.719 1.00 44.39 96 GLU A O 1
ATOM 692 N N . VAL A 1 100 ? 107.795 110.243 24.569 1.00 39.97 97 VAL A N 1
ATOM 693 C CA . VAL A 1 100 ? 108.856 111.240 24.614 1.00 38.14 97 VAL A CA 1
ATOM 694 C C . VAL A 1 100 ? 108.264 112.614 24.891 1.00 42.69 97 VAL A C 1
ATOM 695 O O . VAL A 1 100 ? 108.826 113.408 25.656 1.00 40.90 97 VAL A O 1
ATOM 699 N N . LEU A 1 101 ? 107.101 112.901 24.298 1.00 41.55 98 LEU A N 1
ATOM 700 C CA . LEU A 1 101 ? 106.444 114.184 24.545 1.00 42.97 98 LEU A CA 1
ATOM 701 C C . LEU A 1 101 ? 106.113 114.360 26.021 1.00 38.97 98 LEU A C 1
ATOM 702 O O . LEU A 1 101 ? 106.363 115.429 26.593 1.00 38.67 98 LEU A O 1
ATOM 707 N N . ASP A 1 102 ? 105.545 113.320 26.654 1.00 40.57 99 ASP A N 1
ATOM 708 C CA . ASP A 1 102 ? 105.219 113.414 28.075 1.00 44.08 99 ASP A CA 1
ATOM 709 C C . ASP A 1 102 ? 106.454 113.701 28.916 1.00 41.25 99 ASP A C 1
ATOM 710 O O . ASP A 1 102 ? 106.397 114.509 29.853 1.00 41.27 99 ASP A O 1
ATOM 715 N N . VAL A 1 103 ? 107.583 113.054 28.600 1.00 38.37 100 VAL A N 1
ATOM 716 C CA . VAL A 1 103 ? 108.811 113.314 29.351 1.00 38.51 100 VAL A CA 1
ATOM 717 C C . VAL A 1 103 ? 109.316 114.728 29.077 1.00 37.87 100 VAL A C 1
ATOM 718 O O . VAL A 1 103 ? 109.711 115.456 30.002 1.00 39.78 100 VAL A O 1
ATOM 722 N N . ALA A 1 104 ? 109.308 115.147 27.809 1.00 39.36 101 ALA A N 1
ATOM 723 C CA . ALA A 1 104 ? 109.764 116.496 27.473 1.00 42.94 101 ALA A CA 1
ATOM 724 C C . ALA A 1 104 ? 108.961 117.550 28.225 1.00 42.66 101 ALA A C 1
ATOM 725 O O . ALA A 1 104 ? 109.524 118.493 28.799 1.00 39.12 101 ALA A O 1
ATOM 727 N N . ARG A 1 105 ? 107.638 117.395 28.243 1.00 41.84 102 ARG A N 1
ATOM 728 C CA . ARG A 1 105 ? 106.780 118.380 28.907 1.00 44.06 102 ARG A CA 1
ATOM 729 C C . ARG A 1 105 ? 107.029 118.391 30.405 1.00 40.13 102 ARG A C 1
ATOM 730 O O . ARG A 1 105 ? 107.133 119.456 31.029 1.00 40.33 102 ARG A O 1
ATOM 738 N N . MET A 1 106 ? 107.136 117.204 30.996 1.00 39.29 103 MET A N 1
ATOM 739 C CA . MET A 1 106 ? 107.371 117.114 32.424 1.00 34.86 103 MET A CA 1
ATOM 740 C C . MET A 1 106 ? 108.755 117.679 32.801 1.00 37.51 103 MET A C 1
ATOM 741 O O . MET A 1 106 ? 108.896 118.357 33.828 1.00 37.22 103 MET A O 1
ATOM 746 N N . VAL A 1 107 ? 109.772 117.488 31.953 1.00 37.57 104 VAL A N 1
ATOM 747 C CA . VAL A 1 107 ? 111.085 118.085 32.229 1.00 37.43 104 VAL A CA 1
ATOM 748 C C . VAL A 1 107 ? 111.045 119.611 32.046 1.00 42.05 104 VAL A C 1
ATOM 749 O O . VAL A 1 107 ? 111.446 120.378 32.936 1.00 38.86 104 VAL A O 1
ATOM 753 N N . LEU A 1 108 ? 110.558 120.074 30.893 1.00 37.55 105 LEU A N 1
ATOM 754 C CA . LEU A 1 108 ? 110.600 121.505 30.592 1.00 39.47 105 LEU A CA 1
ATOM 755 C C . LEU A 1 108 ? 109.758 122.306 31.582 1.00 38.36 105 LEU A C 1
ATOM 756 O O . LEU A 1 108 ? 110.228 123.295 32.161 1.00 38.24 105 LEU A O 1
ATOM 761 N N . PHE A 1 109 ? 108.507 121.887 31.795 1.00 40.36 106 PHE A N 1
ATOM 762 C CA . PHE A 1 109 ? 107.567 122.651 32.611 1.00 34.05 106 PHE A CA 1
ATOM 763 C C . PHE A 1 109 ? 107.701 122.338 34.095 1.00 38.55 106 PHE A C 1
ATOM 764 O O . PHE A 1 109 ? 107.573 123.242 34.933 1.00 39.96 106 PHE A O 1
ATOM 772 N N . GLY A 1 110 ? 108.022 121.095 34.434 1.00 37.12 107 GLY A N 1
ATOM 773 C CA . GLY A 1 110 ? 108.065 120.639 35.805 1.00 37.44 107 GLY A CA 1
ATOM 774 C C . GLY A 1 110 ? 109.424 120.690 36.469 1.00 45.18 107 GLY A C 1
ATOM 775 O O . GLY A 1 110 ? 109.519 120.389 37.662 1.00 42.64 107 GLY A O 1
ATOM 776 N N . GLN A 1 111 ? 110.480 121.035 35.736 1.00 38.12 108 GLN A N 1
ATOM 777 C CA . GLN A 1 111 ? 111.821 121.095 36.316 1.00 40.45 108 GLN A CA 1
ATOM 778 C C . GLN A 1 111 ? 112.555 122.346 35.833 1.00 43.43 108 GLN A C 1
ATOM 779 O O . GLN A 1 111 ? 112.920 123.208 36.644 1.00 42.43 108 GLN A O 1
ATOM 785 N N . VAL A 1 112 ? 112.750 122.470 34.517 1.00 40.03 109 VAL A N 1
ATOM 786 C CA . VAL A 1 112 ? 113.566 123.567 33.994 1.00 39.01 109 VAL A CA 1
ATOM 787 C C . VAL A 1 112 ? 112.895 124.911 34.260 1.00 43.42 109 VAL A C 1
ATOM 788 O O . VAL A 1 112 ? 113.495 125.824 34.845 1.00 41.89 109 VAL A O 1
ATOM 792 N N . GLY A 1 113 ? 111.635 125.041 33.840 1.00 44.40 110 GLY A N 1
ATOM 793 C CA . GLY A 1 113 ? 110.889 126.260 34.119 1.00 45.02 110 GLY A CA 1
ATOM 794 C C . GLY A 1 113 ? 110.790 126.555 35.603 1.00 44.01 110 GLY A C 1
ATOM 795 O O . GLY A 1 113 ? 110.869 127.715 36.021 1.00 42.28 110 GLY A O 1
ATOM 796 N N . ARG A 1 114 ? 110.637 125.507 36.422 1.00 39.26 111 ARG A N 1
ATOM 797 C CA . ARG A 1 114 ? 110.531 125.701 37.865 1.00 41.52 111 ARG A CA 1
ATOM 798 C C . ARG A 1 114 ? 111.781 126.364 38.431 1.00 45.98 111 ARG A C 1
ATOM 799 O O . ARG A 1 114 ? 111.686 127.209 39.327 1.00 39.88 111 ARG A O 1
ATOM 807 N N . GLU A 1 115 ? 112.964 125.965 37.953 1.00 41.10 112 GLU A N 1
ATOM 808 C CA . GLU A 1 115 ? 114.189 126.591 38.450 1.00 36.66 112 GLU A CA 1
ATOM 809 C C . GLU A 1 115 ? 114.163 128.090 38.199 1.00 40.88 112 GLU A C 1
ATOM 810 O O . GLU A 1 115 ? 114.453 128.884 39.101 1.00 43.93 112 GLU A O 1
ATOM 812 N N . LEU A 1 116 ? 113.752 128.500 36.999 1.00 39.54 113 LEU A N 1
ATOM 813 C CA . LEU A 1 116 ? 113.811 129.917 36.661 1.00 45.06 113 LEU A CA 1
ATOM 814 C C . LEU A 1 116 ? 112.761 130.717 37.421 1.00 41.67 113 LEU A C 1
ATOM 815 O O . LEU A 1 116 ? 113.027 131.850 37.850 1.00 42.86 113 LEU A O 1
ATOM 820 N N . VAL A 1 117 ? 111.562 130.150 37.587 1.00 38.68 114 VAL A N 1
ATOM 821 C CA . VAL A 1 117 ? 110.517 130.856 38.327 1.00 38.79 114 VAL A CA 1
ATOM 822 C C . VAL A 1 117 ? 110.987 131.148 39.748 1.00 45.38 114 VAL A C 1
ATOM 823 O O . VAL A 1 117 ? 110.837 132.271 40.251 1.00 42.18 114 VAL A O 1
ATOM 827 N N . ASN A 1 118 ? 111.587 130.161 40.385 1.00 38.61 115 ASN A N 1
ATOM 828 C CA . ASN A 1 118 ? 112.060 130.342 41.733 1.00 39.87 115 ASN A CA 1
ATOM 829 C C . ASN A 1 118 ? 113.206 131.321 41.866 1.00 41.96 115 ASN A C 1
ATOM 830 O O . ASN A 1 118 ? 113.257 132.067 42.798 1.00 43.33 115 ASN A O 1
ATOM 835 N N . LEU A 1 119 ? 114.123 131.301 40.927 1.00 41.60 116 LEU A N 1
ATOM 836 C CA . LEU A 1 119 ? 115.251 132.202 40.968 1.00 39.57 116 LEU A CA 1
ATOM 837 C C . LEU A 1 119 ? 114.760 133.621 40.813 1.00 43.58 116 LEU A C 1
ATOM 838 O O . LEU A 1 119 ? 115.133 134.481 41.557 1.00 41.82 116 LEU A O 1
ATOM 843 N N . ILE A 1 120 ? 113.905 133.844 39.837 1.00 40.84 117 ILE A N 1
ATOM 844 C CA . ILE A 1 120 ? 113.377 135.164 39.617 1.00 43.88 117 ILE A CA 1
ATOM 845 C C . ILE A 1 120 ? 112.609 135.597 40.836 1.00 47.88 117 ILE A C 1
ATOM 846 O O . ILE A 1 120 ? 112.755 136.695 41.293 1.00 43.72 117 ILE A O 1
ATOM 851 N N . ASN A 1 121 ? 111.794 134.712 41.371 1.00 43.46 118 ASN A N 1
ATOM 852 C CA . ASN A 1 121 ? 110.992 135.058 42.520 1.00 44.11 118 ASN A CA 1
ATOM 853 C C . ASN A 1 121 ? 111.672 135.295 43.836 1.00 41.42 118 ASN A C 1
ATOM 854 O O . ASN A 1 121 ? 111.037 135.597 44.799 1.00 46.45 118 ASN A O 1
ATOM 859 N N . ALA A 1 122 ? 112.978 135.185 43.845 1.00 40.29 119 ALA A N 1
ATOM 860 C CA . ALA A 1 122 ? 113.724 135.532 45.021 1.00 43.20 119 ALA A CA 1
ATOM 861 C C . ALA A 1 122 ? 113.663 137.055 45.141 1.00 45.38 119 ALA A C 1
ATOM 862 O O . ALA A 1 122 ? 113.883 137.589 46.188 1.00 49.62 119 ALA A O 1
ATOM 864 N N . HIS A 1 123 ? 113.369 137.706 44.030 1.00 44.71 120 HIS A N 1
ATOM 865 C CA . HIS A 1 123 ? 113.302 139.148 43.947 1.00 46.02 120 HIS A CA 1
ATOM 866 C C . HIS A 1 123 ? 111.939 139.746 44.094 1.00 50.47 120 HIS A C 1
ATOM 867 O O . HIS A 1 123 ? 111.823 140.923 44.278 1.00 54.10 120 HIS A O 1
ATOM 874 N N . GLY A 1 124 ? 110.907 138.940 43.987 1.00 47.40 121 GLY A N 1
ATOM 875 C CA . GLY A 1 124 ? 109.565 139.441 44.082 1.00 50.61 121 GLY A CA 1
ATOM 876 C C . GLY A 1 124 ? 108.560 138.508 43.464 1.00 51.67 121 GLY A C 1
ATOM 877 O O . GLY A 1 124 ? 108.913 137.532 42.845 1.00 46.43 121 GLY A O 1
ATOM 878 N N . PRO A 1 125 ? 107.241 138.867 43.664 1.00 49.73 122 PRO A N 1
ATOM 879 C CA . PRO A 1 125 ? 106.262 137.946 43.086 1.00 47.12 122 PRO A CA 1
ATOM 880 C C . PRO A 1 125 ? 106.064 138.172 41.614 1.00 46.12 122 PRO A C 1
ATOM 881 O O . PRO A 1 125 ? 105.005 138.534 41.190 1.00 57.79 122 PRO A O 1
ATOM 885 N N . TYR A 1 126 ? 107.090 137.939 40.832 1.00 41.86 123 TYR A N 1
ATOM 886 C CA . TYR A 1 126 ? 107.015 138.202 39.422 1.00 46.00 123 TYR A CA 1
ATOM 887 C C . TYR A 1 126 ? 106.748 137.089 38.436 1.00 45.17 123 TYR A C 1
ATOM 888 O O . TYR A 1 126 ? 105.884 137.195 37.622 1.00 42.44 123 TYR A O 1
ATOM 897 N N . ALA A 1 127 ? 107.537 136.043 38.490 1.00 39.65 124 ALA A N 1
ATOM 898 C CA . ALA A 1 127 ? 107.438 134.983 37.523 1.00 43.57 124 ALA A CA 1
ATOM 899 C C . ALA A 1 127 ? 106.288 134.024 37.629 1.00 44.27 124 ALA A C 1
ATOM 900 O O . ALA A 1 127 ? 105.889 133.652 38.691 1.00 42.47 124 ALA A O 1
ATOM 902 N N . VAL A 1 128 ? 105.786 133.625 36.480 1.00 38.81 125 VAL A N 1
ATOM 903 C CA . VAL A 1 128 ? 104.701 132.683 36.377 1.00 41.46 125 VAL A CA 1
ATOM 904 C C . VAL A 1 128 ? 105.002 131.750 35.224 1.00 50.04 125 VAL A C 1
ATOM 905 O O . VAL A 1 128 ? 105.298 132.193 34.156 1.00 43.62 125 VAL A O 1
ATOM 909 N N . GLY A 1 129 ? 104.920 130.452 35.454 1.00 44.62 126 GLY A N 1
ATOM 910 C CA . GLY A 1 129 ? 105.180 129.499 34.408 1.00 36.09 126 GLY A CA 1
ATOM 911 C C . GLY A 1 129 ? 103.973 129.190 33.562 1.00 39.01 126 GLY A C 1
ATOM 912 O O . GLY A 1 129 ? 102.904 129.040 34.067 1.00 41.59 126 GLY A O 1
ATOM 913 N N . ILE A 1 130 ? 104.171 129.092 32.264 1.00 39.19 127 ILE A N 1
ATOM 914 C CA . ILE A 1 130 ? 103.106 128.776 31.356 1.00 38.02 127 ILE A CA 1
ATOM 915 C C . ILE A 1 130 ? 103.561 128.011 30.132 1.00 41.40 127 ILE A C 1
ATOM 916 O O . ILE A 1 130 ? 104.689 128.101 29.742 1.00 42.54 127 ILE A O 1
ATOM 921 N N . THR A 1 131 ? 102.640 127.275 29.529 1.00 41.90 128 THR A N 1
ATOM 922 C CA . THR A 1 131 ? 102.862 126.600 28.283 1.00 37.63 128 THR A CA 1
ATOM 923 C C . THR A 1 131 ? 101.702 127.060 27.424 1.00 38.46 128 THR A C 1
ATOM 924 O O . THR A 1 131 ? 100.870 127.781 27.888 1.00 45.08 128 THR A O 1
ATOM 928 N N . GLY A 1 132 ? 101.646 126.611 26.189 1.00 42.20 129 GLY A N 1
ATOM 929 C CA . GLY A 1 132 ? 100.557 126.954 25.310 1.00 44.16 129 GLY A CA 1
ATOM 930 C C . GLY A 1 132 ? 99.264 126.295 25.756 1.00 46.36 129 GLY A C 1
ATOM 931 O O . GLY A 1 132 ? 98.203 126.697 25.347 1.00 44.35 129 GLY A O 1
ATOM 932 N N . GLU A 1 133 ? 99.369 125.274 26.591 1.00 44.20 130 GLU A N 1
ATOM 933 C CA . GLU A 1 133 ? 98.188 124.583 27.107 1.00 46.27 130 GLU A CA 1
ATOM 934 C C . GLU A 1 133 ? 97.370 125.484 28.027 1.00 42.17 130 GLU A C 1
ATOM 935 O O . GLU A 1 133 ? 96.139 125.404 28.050 1.00 46.20 130 GLU A O 1
ATOM 941 N N . ASP A 1 134 ? 98.039 126.313 28.822 1.00 40.83 131 ASP A N 1
ATOM 942 C CA . ASP A 1 134 ? 97.349 127.118 29.827 1.00 40.54 131 ASP A CA 1
ATOM 943 C C .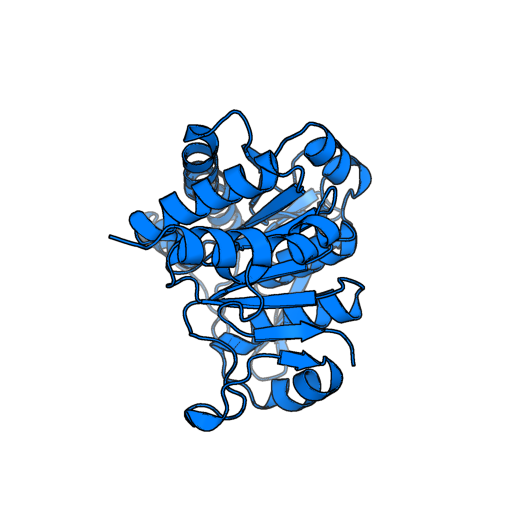 ASP A 1 134 ? 96.568 128.235 29.153 1.00 43.29 131 ASP A C 1
ATOM 944 O O . ASP A 1 134 ? 97.148 129.027 28.406 1.00 46.33 131 ASP A O 1
ATOM 949 N N . ALA A 1 135 ? 95.253 128.284 29.419 1.00 45.09 132 ALA A N 1
ATOM 950 C CA . ALA A 1 135 ? 94.347 129.306 28.876 1.00 47.48 132 ALA A CA 1
ATOM 951 C C . ALA A 1 135 ? 94.441 129.395 27.357 1.00 50.38 132 ALA A C 1
ATOM 952 O O . ALA A 1 135 ? 94.205 130.453 26.776 1.00 47.96 132 ALA A O 1
ATOM 954 N N . GLN A 1 136 ? 94.812 128.290 26.701 1.00 49.11 133 GLN A N 1
ATOM 955 C CA . GLN A 1 136 ? 94.975 128.265 25.247 1.00 52.05 133 GLN A CA 1
ATOM 956 C C . GLN A 1 136 ? 95.828 129.445 24.780 1.00 50.88 133 GLN A C 1
ATOM 957 O O . GLN A 1 136 ? 95.459 130.196 23.875 1.00 52.94 133 GLN A O 1
ATOM 963 N N . LEU A 1 137 ? 96.960 129.639 25.450 1.00 51.94 134 LEU A N 1
ATOM 964 C CA . LEU A 1 137 ? 97.764 130.827 25.187 1.00 50.26 134 LEU A CA 1
ATOM 965 C C . LEU A 1 137 ? 98.424 130.780 23.815 1.00 49.90 134 LEU A C 1
ATOM 966 O O . LEU A 1 137 ? 98.596 131.829 23.180 1.00 53.13 134 LEU A O 1
ATOM 971 N N . PHE A 1 138 ? 98.784 129.596 23.327 1.00 45.90 135 PHE A N 1
ATOM 972 C CA . PHE A 1 138 ? 99.198 129.487 21.934 1.00 50.38 135 PHE A CA 1
ATOM 973 C C . PHE A 1 138 ? 99.029 128.050 21.474 1.00 51.60 135 PHE A C 1
ATOM 974 O O . PHE A 1 138 ? 98.942 127.118 22.281 1.00 47.08 135 PHE A O 1
ATOM 982 N N . THR A 1 139 ? 98.948 127.892 20.160 1.00 47.20 136 THR A N 1
ATOM 983 C CA . THR A 1 139 ? 98.767 126.587 19.553 1.00 48.55 136 THR A CA 1
ATOM 984 C C . THR A 1 139 ? 99.996 126.208 18.743 1.00 46.07 136 THR A C 1
ATOM 985 O O . THR A 1 139 ? 100.825 127.049 18.390 1.00 46.52 136 THR A O 1
ATOM 989 N N . ALA A 1 140 ? 100.085 124.921 18.446 1.00 45.68 137 ALA A N 1
ATOM 990 C CA . ALA A 1 140 ? 101.169 124.349 17.672 1.00 47.25 137 ALA A CA 1
ATOM 991 C C . ALA A 1 140 ? 100.621 123.788 16.368 1.00 51.39 137 ALA A C 1
ATOM 992 O O . ALA A 1 140 ? 99.447 123.420 16.278 1.00 50.48 137 ALA A O 1
ATOM 994 N N . VAL A 1 141 ? 101.480 123.729 15.353 1.00 51.31 138 VAL A N 1
ATOM 995 C CA . VAL A 1 141 ? 101.191 123.020 14.112 1.00 49.86 138 VAL A CA 1
ATOM 996 C C . VAL A 1 141 ? 102.345 122.063 13.835 1.00 50.78 138 VAL A C 1
ATOM 997 O O . VAL A 1 141 ? 103.515 122.425 14.001 1.00 51.48 138 VAL A O 1
ATOM 1001 N N . ARG A 1 142 ? 102.017 120.838 13.428 1.00 48.35 139 ARG A N 1
ATOM 1002 C CA . ARG A 1 142 ? 103.037 119.812 13.251 1.00 50.00 139 ARG A CA 1
ATOM 1003 C C . ARG A 1 142 ? 103.979 120.187 12.115 1.00 52.55 139 ARG A C 1
ATOM 1004 O O . ARG A 1 142 ? 103.555 120.711 11.082 1.00 59.34 139 ARG A O 1
ATOM 1012 N N . ARG A 1 143 ? 105.264 119.910 12.305 1.00 55.11 140 ARG A N 1
ATOM 1013 C CA . ARG A 1 143 ? 106.293 120.277 11.344 1.00 58.32 140 ARG A CA 1
ATOM 1014 C C . ARG A 1 143 ? 107.133 119.065 10.968 1.00 57.07 140 ARG A C 1
ATOM 1015 O O . ARG A 1 143 ? 107.501 118.258 11.828 1.00 53.48 140 ARG A O 1
ATOM 1023 N N . SER A 1 144 ? 107.451 118.960 9.684 1.00 60.50 141 SER A N 1
ATOM 1024 C CA . SER A 1 144 ? 108.443 118.009 9.217 1.00 65.19 141 SER A CA 1
ATOM 1025 C C . SER A 1 144 ? 109.825 118.653 9.229 1.00 64.64 141 SER A C 1
ATOM 1026 O O . SER A 1 144 ? 109.970 119.877 9.279 1.00 58.64 141 SER A O 1
ATOM 1029 N N . VAL A 1 145 ? 110.849 117.805 9.191 1.00 61.71 142 VAL A N 1
ATOM 1030 C CA . VAL A 1 145 ? 112.221 118.263 9.041 1.00 62.24 142 VAL A CA 1
ATOM 1031 C C . VAL A 1 145 ? 112.797 117.614 7.790 1.00 65.96 142 VAL A C 1
ATOM 1032 O O . VAL A 1 145 ? 112.331 116.570 7.330 1.00 61.87 142 VAL A O 1
ATOM 1036 N N . THR A 1 146 ? 113.817 118.255 7.232 1.00 71.18 143 THR A N 1
ATOM 1037 C CA . THR A 1 146 ? 114.452 117.762 6.016 1.00 79.62 143 THR A CA 1
ATOM 1038 C C . THR A 1 146 ? 115.632 116.872 6.395 1.00 83.79 143 THR A C 1
ATOM 1039 O O . THR A 1 146 ? 116.600 117.338 7.006 1.00 87.35 143 THR A O 1
ATOM 1043 N N . VAL A 1 147 ? 115.538 115.591 6.051 1.00 80.71 144 VAL A N 1
ATOM 1044 C CA . VAL A 1 147 ? 116.594 114.617 6.297 1.00 75.18 144 VAL A CA 1
ATOM 1045 C C . VAL A 1 147 ? 117.064 114.108 4.946 1.00 82.00 144 VAL A C 1
ATOM 1046 O O . VAL A 1 147 ? 116.299 113.452 4.231 1.00 82.99 144 VAL A O 1
ATOM 1050 N N . ASP A 1 148 ? 118.320 114.402 4.600 1.00 83.70 145 ASP A N 1
ATOM 1051 C CA . ASP A 1 148 ? 118.858 114.096 3.271 1.00 90.45 145 ASP A CA 1
ATOM 1052 C C . ASP A 1 148 ? 118.025 114.762 2.181 1.00 90.84 145 ASP A C 1
ATOM 1053 O O . ASP A 1 148 ? 117.791 114.189 1.116 1.00 92.33 145 ASP A O 1
ATOM 1058 N N . GLY A 1 149 ? 117.558 115.975 2.461 1.00 89.25 146 GLY A N 1
ATOM 1059 C CA . GLY A 1 149 ? 116.818 116.732 1.473 1.00 91.60 146 GLY A CA 1
ATOM 1060 C C . GLY A 1 149 ? 115.422 116.235 1.171 1.00 91.41 146 GLY A C 1
ATOM 1061 O O . GLY A 1 149 ? 114.844 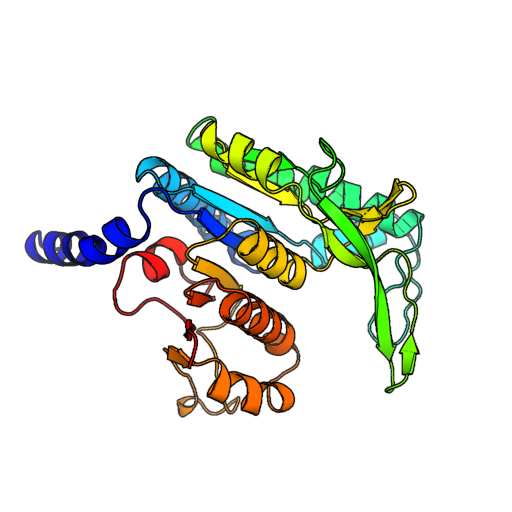116.642 0.160 1.00 95.64 146 GLY A O 1
ATOM 1062 N N . VAL A 1 150 ? 114.857 115.364 2.005 1.00 85.18 147 VAL A N 1
ATOM 1063 C CA . VAL A 1 150 ? 113.467 114.940 1.869 1.00 79.92 147 VAL A CA 1
ATOM 1064 C C . VAL A 1 150 ? 112.746 115.219 3.182 1.00 75.27 147 VAL A C 1
ATOM 1065 O O . VAL A 1 150 ? 113.299 114.996 4.267 1.00 67.09 147 VAL A O 1
ATOM 1069 N N . ALA A 1 151 ? 111.524 115.744 3.080 1.00 72.85 148 ALA A N 1
ATOM 1070 C CA . ALA A 1 151 ? 110.741 116.058 4.267 1.00 68.98 148 ALA A CA 1
ATOM 1071 C C . ALA A 1 151 ? 110.474 114.793 5.071 1.00 67.78 148 ALA A C 1
ATOM 1072 O O . ALA A 1 151 ? 110.068 113.765 4.520 1.00 69.79 148 ALA A O 1
ATOM 1074 N N . THR A 1 152 ? 110.709 114.869 6.379 1.00 62.37 149 THR A N 1
ATOM 1075 C CA . THR A 1 152 ? 110.671 113.699 7.245 1.00 61.51 149 THR A CA 1
ATOM 1076 C 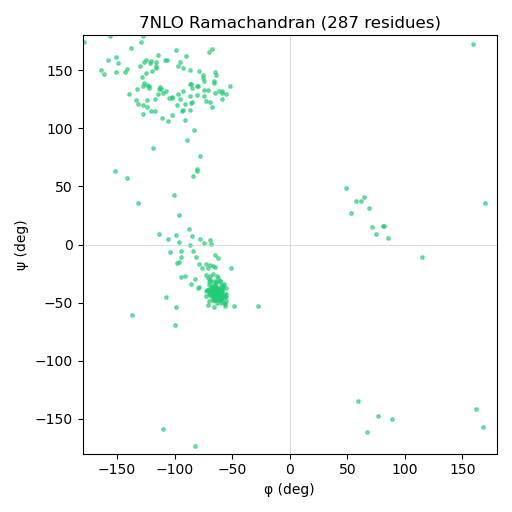C . THR A 1 152 ? 109.856 114.010 8.491 1.00 58.88 149 THR A C 1
ATOM 1077 O O . THR A 1 152 ? 110.041 115.062 9.112 1.00 54.36 149 THR A O 1
ATOM 1081 N N . ASP A 1 153 ? 108.964 113.094 8.857 1.00 61.21 150 ASP A N 1
ATOM 1082 C CA . ASP A 1 153 ? 108.192 113.225 10.083 1.00 62.04 150 ASP A CA 1
ATOM 1083 C C . ASP A 1 153 ? 108.991 112.676 11.257 1.00 59.69 150 ASP A C 1
ATOM 1084 O O . ASP A 1 153 ? 109.576 111.593 11.172 1.00 67.14 150 ASP A O 1
ATOM 1089 N N . ILE A 1 154 ? 109.009 113.429 12.357 1.00 54.91 151 ILE A N 1
ATOM 1090 C CA . ILE A 1 154 ? 109.734 113.015 13.552 1.00 49.56 151 ILE A CA 1
ATOM 1091 C C . ILE A 1 154 ? 108.847 113.166 14.781 1.00 50.28 151 ILE A C 1
ATOM 1092 O O . ILE A 1 154 ? 109.328 113.496 15.870 1.00 47.50 151 ILE A O 1
ATOM 1097 N N . GLY A 1 155 ? 107.552 112.909 14.626 1.00 45.63 152 GLY A N 1
ATOM 1098 C CA . GLY A 1 155 ? 106.677 112.866 15.780 1.00 49.08 152 GLY A CA 1
ATOM 1099 C C . GLY A 1 155 ? 106.067 114.199 16.177 1.00 49.35 152 GLY A C 1
ATOM 1100 O O . GLY A 1 155 ? 105.867 115.077 15.332 1.00 48.70 152 GLY A O 1
ATOM 1101 N N . LEU A 1 156 ? 105.795 114.357 17.476 1.00 43.63 153 LEU A N 1
ATOM 1102 C CA . LEU A 1 156 ? 104.986 115.457 18.011 1.00 46.65 153 LEU A CA 1
ATOM 1103 C C . LEU A 1 156 ? 105.825 116.716 18.239 1.00 48.53 153 LEU A C 1
ATOM 1104 O O . LEU A 1 156 ? 105.940 117.234 19.349 1.00 46.12 153 LEU A O 1
ATOM 1109 N N . VAL A 1 157 ? 106.424 117.200 17.159 1.00 43.35 154 VAL A N 1
ATOM 1110 C CA . VAL A 1 157 ? 107.148 118.461 17.201 1.00 48.43 154 VAL A CA 1
ATOM 1111 C C . VAL A 1 157 ? 106.485 119.408 16.219 1.00 47.70 154 VAL A C 1
ATOM 1112 O O . VAL A 1 157 ? 105.911 118.986 15.207 1.00 50.89 154 VAL A O 1
ATOM 1116 N N . GLY A 1 158 ? 106.554 120.694 16.535 1.00 50.01 155 GLY A N 1
ATOM 1117 C CA . GLY A 1 158 ? 105.809 121.664 15.772 1.00 51.10 155 GLY A CA 1
ATOM 1118 C C . GLY A 1 158 ? 106.397 123.053 15.862 1.00 52.74 155 GLY A C 1
ATOM 1119 O O . GLY A 1 158 ? 107.418 123.280 16.518 1.00 50.48 155 GLY A O 1
ATOM 1120 N N . ASP A 1 159 ? 105.741 123.974 15.161 1.00 53.21 156 ASP A N 1
ATOM 1121 C CA . ASP A 1 159 ? 105.958 125.407 15.280 1.00 55.20 156 ASP A CA 1
ATOM 1122 C C . ASP A 1 159 ? 104.766 126.041 15.985 1.00 52.02 156 ASP A C 1
ATOM 1123 O O . ASP A 1 159 ? 103.669 125.478 16.021 1.00 52.81 156 ASP A O 1
ATOM 1128 N N . VAL A 1 160 ? 104.997 127.224 16.557 1.00 46.66 157 VAL A N 1
ATOM 1129 C CA . VAL A 1 160 ? 103.889 128.039 17.038 1.00 44.45 157 VAL A CA 1
ATOM 1130 C C . VAL A 1 160 ? 102.959 128.344 15.877 1.00 52.93 157 VAL A C 1
ATOM 1131 O O . VAL A 1 160 ? 103.403 128.741 14.793 1.00 58.80 157 VAL A O 1
ATOM 1135 N N . ASP A 1 161 ? 101.659 128.149 16.097 1.00 47.57 158 ASP A N 1
ATOM 1136 C CA . ASP A 1 161 ? 100.665 128.410 15.064 1.00 55.65 158 ASP A CA 1
ATOM 1137 C C . ASP A 1 161 ? 100.012 129.767 15.308 1.00 59.66 158 ASP A C 1
ATOM 1138 O O . ASP A 1 161 ? 100.231 130.706 14.534 1.00 66.97 158 ASP A O 1
ATOM 1143 N N . GLN A 1 162 ? 99.219 129.887 16.375 1.00 54.69 159 GLN A N 1
ATOM 1144 C CA . GLN A 1 162 ? 98.589 131.154 16.734 1.00 53.53 159 GLN A CA 1
ATOM 1145 C C . GLN A 1 162 ? 98.844 131.452 18.209 1.00 55.39 159 GLN A C 1
ATOM 1146 O O . GLN A 1 162 ? 99.079 130.545 19.009 1.00 55.22 159 GLN A O 1
ATOM 1152 N N . VAL A 1 163 ? 98.840 132.738 18.558 1.00 53.24 160 VAL A N 1
ATOM 1153 C CA . VAL A 1 163 ? 99.142 133.201 19.909 1.00 46.65 160 VAL A CA 1
ATOM 1154 C C . VAL A 1 163 ? 97.949 133.996 20.432 1.00 50.13 160 VAL A C 1
ATOM 1155 O O . VAL A 1 163 ? 97.397 134.841 19.719 1.00 54.71 160 VAL A O 1
ATOM 1159 N N . ASN A 1 164 ? 97.551 133.722 21.677 1.00 59.75 161 ASN A N 1
ATOM 1160 C CA . ASN A 1 164 ? 96.499 134.483 22.359 1.00 58.58 161 ASN A CA 1
ATOM 1161 C C . ASN A 1 164 ? 97.122 135.792 22.847 1.00 58.41 161 ASN A C 1
ATOM 1162 O O . ASN A 1 164 ? 97.467 135.965 24.019 1.00 55.15 161 ASN A O 1
ATOM 1167 N N . THR A 1 165 ? 97.312 136.714 21.896 1.00 58.74 162 THR A N 1
ATOM 1168 C CA . THR A 1 165 ? 98.087 137.919 22.183 1.00 61.42 162 THR A CA 1
ATOM 1169 C C . THR A 1 165 ? 97.462 138.716 23.316 1.00 64.90 162 THR A C 1
ATOM 1170 O O . THR A 1 165 ? 98.171 139.232 24.190 1.00 57.86 162 THR A O 1
ATOM 1174 N N . ALA A 1 166 ? 96.130 138.804 23.326 1.00 66.55 163 ALA A N 1
ATOM 1175 C CA . ALA A 1 166 ? 95.434 139.560 24.361 1.00 66.72 163 ALA A CA 1
ATOM 1176 C C . ALA A 1 166 ? 95.640 138.928 25.732 1.00 62.08 163 ALA A C 1
ATOM 1177 O O . ALA A 1 166 ? 95.961 139.620 26.705 1.00 68.52 163 ALA A O 1
ATOM 1179 N N . ALA A 1 167 ? 95.463 137.611 25.831 1.00 65.08 164 ALA A N 1
ATOM 1180 C CA . ALA A 1 167 ? 95.623 136.956 27.124 1.00 64.69 164 ALA A CA 1
ATOM 1181 C C . ALA A 1 167 ? 97.071 137.033 27.597 1.00 66.96 164 ALA A C 1
ATOM 1182 O O . ALA A 1 167 ? 97.336 137.257 28.787 1.00 56.75 164 ALA A O 1
ATOM 1184 N N . MET A 1 168 ? 98.021 136.876 26.676 1.00 68.64 165 MET A N 1
ATOM 1185 C CA . MET A 1 168 ? 99.424 137.033 27.035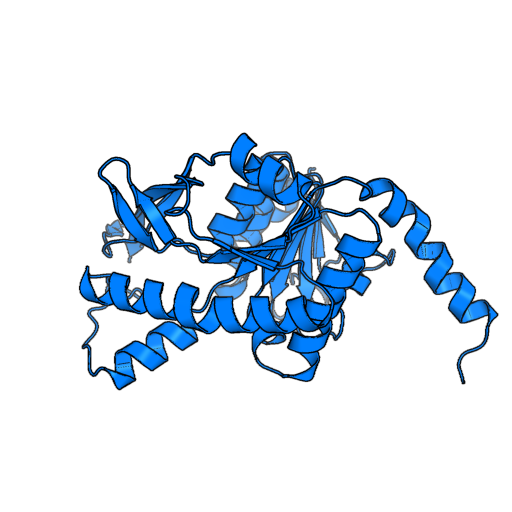 1.00 65.47 165 MET A CA 1
ATOM 1186 C C . MET A 1 168 ? 99.703 138.445 27.544 1.00 65.94 165 MET A C 1
ATOM 1187 O O . MET A 1 168 ? 100.336 138.627 28.592 1.00 59.00 165 MET A O 1
ATOM 1192 N N . LEU A 1 169 ? 99.230 139.463 26.818 1.00 64.07 166 LEU A N 1
ATOM 1193 C CA . LEU A 1 169 ? 99.512 140.838 27.226 1.00 63.69 166 LEU A CA 1
ATOM 1194 C C . LEU A 1 169 ? 98.779 141.208 28.514 1.00 65.78 166 LEU A C 1
ATOM 1195 O O . LEU A 1 169 ? 99.249 142.068 29.267 1.00 59.90 166 LEU A O 1
ATOM 1200 N N . ASP A 1 170 ? 97.643 140.563 28.795 1.00 74.95 167 ASP A N 1
ATOM 1201 C CA . ASP A 1 170 ? 96.975 140.771 30.077 1.00 73.13 167 ASP A CA 1
ATOM 1202 C C . ASP A 1 170 ? 97.838 140.288 31.236 1.00 68.74 167 ASP A C 1
ATOM 1203 O O . ASP A 1 170 ? 97.955 140.972 32.259 1.00 69.38 167 ASP A O 1
ATOM 1208 N N . LEU A 1 171 ? 98.455 139.112 31.091 1.00 64.24 168 LEU A N 1
ATOM 1209 C CA . LEU A 1 171 ? 99.335 138.603 32.139 1.00 61.87 168 LEU A CA 1
ATOM 1210 C C . LEU A 1 171 ? 100.498 139.554 32.387 1.00 57.09 168 LEU A C 1
ATOM 1211 O O . LEU A 1 171 ? 100.876 139.816 33.537 1.00 56.97 168 LEU A O 1
ATOM 1216 N N . VAL A 1 172 ? 101.075 140.086 31.313 1.00 54.31 169 VAL A N 1
ATOM 1217 C CA . VAL A 1 172 ? 102.199 140.997 31.440 1.00 48.84 169 VAL A CA 1
ATOM 1218 C C . VAL A 1 172 ? 101.745 142.334 32.019 1.00 63.45 169 VAL A C 1
ATOM 1219 O O . VAL A 1 172 ? 102.476 142.982 32.783 1.00 64.24 169 VAL A O 1
ATOM 1223 N N . ALA A 1 173 ? 100.533 142.767 31.669 1.00 69.02 170 ALA A N 1
ATOM 1224 C CA . ALA A 1 173 ? 99.985 143.982 32.260 1.00 70.08 170 ALA A CA 1
ATOM 1225 C C . ALA A 1 173 ? 99.754 143.815 33.754 1.00 71.79 170 ALA A C 1
ATOM 1226 O O . ALA A 1 173 ? 99.877 144.782 34.514 1.00 74.18 170 ALA A O 1
ATOM 1228 N N . ALA A 1 174 ? 99.444 142.596 34.198 1.00 68.64 171 ALA A N 1
ATOM 1229 C CA . ALA A 1 174 ? 99.284 142.351 35.625 1.00 64.62 171 AL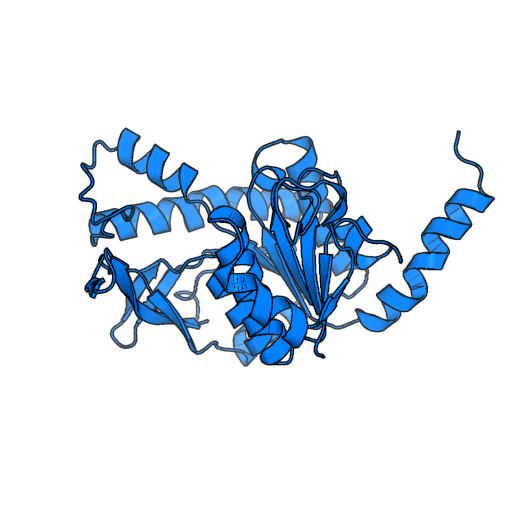A A CA 1
ATOM 1230 C C . ALA A 1 174 ? 100.600 142.439 36.389 1.00 60.05 171 ALA A C 1
ATOM 1231 O O . ALA A 1 174 ? 100.601 142.190 37.599 1.00 66.62 171 ALA A O 1
ATOM 1233 N N . GLY A 1 175 ? 101.699 142.799 35.726 1.00 53.02 172 GLY A N 1
ATOM 1234 C CA . GLY A 1 175 ? 103.000 142.851 36.363 1.00 49.38 172 GLY A CA 1
ATOM 1235 C C . GLY A 1 175 ? 103.742 141.529 36.477 1.00 51.37 172 GLY A C 1
ATOM 1236 O O . GLY A 1 175 ? 104.708 141.447 37.241 1.00 58.15 172 GLY A O 1
ATOM 1237 N N . ARG A 1 176 ? 103.340 140.497 35.737 1.00 47.24 173 ARG A N 1
ATOM 1238 C CA . ARG A 1 176 ? 103.979 139.186 35.825 1.00 41.69 173 ARG A CA 1
ATOM 1239 C C . ARG A 1 176 ? 105.023 139.010 34.729 1.00 39.94 173 ARG A C 1
ATOM 1240 O O . ARG A 1 176 ? 104.943 139.622 33.658 1.00 48.19 173 ARG A O 1
ATOM 1248 N N . ILE A 1 177 ? 106.005 138.160 35.009 1.00 39.99 174 ILE A N 1
ATOM 1249 C CA . ILE A 1 177 ? 106.991 137.761 34.012 1.00 43.23 174 ILE A CA 1
ATOM 1250 C C . ILE A 1 177 ? 106.654 136.338 33.579 1.00 46.08 174 ILE A C 1
ATOM 1251 O O . ILE A 1 177 ? 106.928 135.390 34.330 1.00 43.02 174 ILE A O 1
ATOM 1256 N N . PRO A 1 178 ? 106.128 136.141 32.404 1.00 45.29 175 PRO A N 1
ATOM 1257 C CA . PRO A 1 178 ? 105.847 134.781 31.996 1.00 43.33 175 PRO A CA 1
ATOM 1258 C C . PRO A 1 178 ? 107.121 134.020 31.703 1.00 45.09 175 PRO A C 1
ATOM 1259 O O . PRO A 1 178 ? 107.979 134.505 31.016 1.00 43.17 175 PRO A O 1
ATOM 1263 N N . VAL A 1 179 ? 107.218 132.816 32.224 1.00 40.54 176 VAL A N 1
ATOM 1264 C CA . VAL A 1 179 ? 108.339 131.967 31.948 1.00 41.31 176 VAL A CA 1
ATOM 1265 C C . VAL A 1 179 ? 107.707 130.879 31.105 1.00 40.94 176 VAL A C 1
ATOM 1266 O O . VAL A 1 179 ? 106.950 130.089 31.584 1.00 40.44 176 VAL A O 1
ATOM 1270 N N . VAL A 1 180 ? 108.023 130.880 29.834 1.00 39.75 177 VAL A N 1
ATOM 1271 C CA . VAL A 1 180 ? 107.416 129.975 28.901 1.00 40.56 177 VAL A CA 1
ATOM 1272 C C . VAL A 1 180 ? 108.120 128.691 28.492 1.00 37.28 177 VAL A C 1
ATOM 1273 O O . VAL A 1 180 ? 109.180 128.728 27.940 1.00 39.31 177 VAL A O 1
ATOM 1277 N N . SER A 1 181 ? 107.470 127.566 28.755 1.00 41.59 178 SER A N 1
ATOM 1278 C CA . SER A 1 181 ? 107.940 126.258 28.344 1.00 46.23 178 SER A CA 1
ATOM 1279 C C . SER A 1 181 ? 107.203 126.030 27.041 1.00 42.04 178 SER A C 1
ATOM 1280 O O . SER A 1 181 ? 106.011 126.127 26.996 1.00 41.94 178 SER A O 1
ATOM 1283 N N . THR A 1 182 ? 107.919 125.752 25.975 1.00 42.45 179 THR A N 1
ATOM 1284 C CA . THR A 1 182 ? 107.309 125.647 24.678 1.00 45.97 179 THR A CA 1
ATOM 1285 C C . THR A 1 182 ? 106.591 124.401 24.217 1.00 45.90 179 THR A C 1
ATOM 1286 O O . THR A 1 182 ? 106.979 123.785 23.266 1.00 52.64 179 THR A O 1
ATOM 1290 N N . LEU A 1 183 ? 105.515 124.068 24.893 1.00 43.97 180 LEU A N 1
ATOM 1291 C CA . LEU A 1 183 ? 104.674 122.968 24.509 1.00 42.14 180 LEU A CA 1
ATOM 1292 C C . LEU A 1 183 ? 103.351 123.619 24.172 1.00 41.35 180 LEU A C 1
ATOM 1293 O O . LEU A 1 183 ? 103.037 124.646 24.697 1.00 43.02 180 LEU A O 1
ATOM 1298 N N . ALA A 1 184 ? 102.577 123.035 23.289 1.00 41.58 181 ALA A N 1
ATOM 1299 C CA . ALA A 1 184 ? 101.294 123.635 22.938 1.00 44.79 181 ALA A CA 1
ATOM 1300 C C . ALA A 1 184 ? 100.428 122.613 22.230 1.00 41.92 181 ALA A C 1
ATOM 1301 O O . ALA A 1 184 ? 100.949 121.760 21.503 1.00 45.78 181 ALA A O 1
ATOM 1303 N N . PRO A 1 185 ? 99.109 122.717 22.365 1.00 41.41 182 PRO A N 1
ATOM 1304 C CA . PRO A 1 185 ? 98.214 121.807 21.649 1.00 46.07 182 PRO A CA 1
ATOM 1305 C C . PRO A 1 185 ? 98.048 122.209 20.195 1.00 50.53 182 PRO A C 1
ATOM 1306 O O . PRO A 1 185 ? 98.117 123.389 19.833 1.00 48.54 182 PRO A O 1
ATOM 1310 N N . ASP A 1 186 ? 97.829 121.201 19.353 1.00 47.35 183 ASP A N 1
ATOM 1311 C CA . ASP A 1 186 ? 97.409 121.475 17.987 1.00 50.28 183 ASP A CA 1
ATOM 1312 C C . ASP A 1 186 ? 95.897 121.707 17.986 1.00 55.38 183 ASP A C 1
ATOM 1313 O O . ASP A 1 186 ? 95.255 121.778 19.038 1.00 53.51 183 ASP A O 1
ATOM 1318 N N . ALA A 1 187 ? 95.307 121.835 16.797 1.00 56.99 184 ALA A N 1
ATOM 1319 C CA . ALA A 1 187 ? 93.887 122.154 16.710 1.00 61.36 184 ALA A CA 1
ATOM 1320 C C . ALA A 1 187 ? 93.004 121.051 17.283 1.00 64.24 184 ALA A C 1
ATOM 1321 O O . ALA A 1 187 ? 91.838 121.311 17.609 1.00 65.67 184 ALA A O 1
ATOM 1323 N N . ASP A 1 188 ? 93.524 119.830 17.408 1.00 64.14 185 ASP A N 1
ATOM 1324 C CA . ASP A 1 188 ? 92.787 118.713 17.985 1.00 64.15 185 ASP A CA 1
ATOM 1325 C C . ASP A 1 188 ? 93.144 118.468 19.443 1.00 57.89 185 ASP A C 1
ATOM 1326 O O . ASP A 1 188 ? 92.704 117.469 20.023 1.00 56.49 185 ASP A O 1
ATOM 1331 N N . GLY A 1 189 ? 93.918 119.359 20.047 1.00 50.91 186 GLY A N 1
ATOM 1332 C CA . GLY A 1 189 ? 94.270 119.237 21.438 1.00 52.01 186 GLY A CA 1
ATOM 1333 C C . GLY A 1 189 ? 95.474 118.369 21.726 1.00 44.88 186 GLY A C 1
ATOM 1334 O O . GLY A 1 189 ? 95.778 118.151 22.903 1.00 48.13 186 GLY A O 1
ATOM 1335 N N . VAL A 1 190 ? 96.175 117.878 20.702 1.00 45.15 187 VAL A N 1
ATOM 1336 C CA . VAL A 1 190 ? 97.349 117.027 20.893 1.00 45.41 187 VAL A CA 1
ATOM 1337 C C . VAL A 1 190 ? 98.575 117.909 21.109 1.00 46.00 187 VAL A C 1
ATOM 1338 O O . VAL A 1 190 ? 98.930 118.716 20.244 1.00 47.99 187 VAL A O 1
ATOM 1342 N N . VAL A 1 191 ? 99.247 117.726 22.237 1.00 43.73 188 VAL A N 1
ATOM 1343 C CA . VAL A 1 191 ? 100.334 118.620 22.616 1.00 44.15 188 VAL A CA 1
ATOM 1344 C C . VAL A 1 191 ? 101.599 118.249 21.856 1.00 47.63 188 VAL A C 1
ATOM 1345 O O . VAL A 1 191 ? 101.927 117.066 21.688 1.00 44.74 188 VAL A O 1
ATOM 1349 N N . HIS A 1 192 ? 102.292 119.274 21.361 1.00 43.30 189 HIS A N 1
ATOM 1350 C CA . HIS A 1 192 ? 103.564 119.138 20.665 1.00 42.84 189 HIS A CA 1
ATOM 1351 C C . HIS A 1 192 ? 104.642 119.929 21.397 1.00 44.96 189 HIS A C 1
ATOM 1352 O O . HIS A 1 192 ? 104.351 120.872 22.138 1.00 41.72 189 HIS A O 1
ATOM 1359 N N . ASN A 1 193 ? 105.898 119.540 21.156 1.00 42.53 190 ASN A N 1
ATOM 1360 C CA . ASN A 1 193 ? 107.083 120.242 21.644 1.00 48.27 190 ASN A CA 1
ATOM 1361 C C . ASN A 1 193 ? 107.590 121.150 20.531 1.00 45.25 190 ASN A C 1
ATOM 1362 O O . ASN A 1 193 ? 107.775 120.697 19.397 1.00 46.44 190 ASN A O 1
ATOM 1367 N N . ILE A 1 194 ? 107.817 122.421 20.845 1.00 46.18 191 ILE A N 1
ATOM 1368 C CA . ILE A 1 194 ? 108.237 123.408 19.856 1.00 43.13 191 ILE A CA 1
ATOM 1369 C C . ILE A 1 194 ? 109.661 123.834 20.172 1.00 42.23 191 ILE A C 1
ATOM 1370 O O . ILE A 1 194 ? 109.991 124.085 21.337 1.00 46.24 191 ILE A O 1
ATOM 1375 N N . ASN A 1 195 ? 110.503 123.913 19.137 1.00 40.98 192 ASN A N 1
ATOM 1376 C CA . ASN A 1 195 ? 111.862 124.432 19.311 1.00 45.57 192 ASN A CA 1
ATOM 1377 C C . ASN A 1 195 ? 111.820 125.816 19.942 1.00 45.06 192 ASN A C 1
ATOM 1378 O O . ASN A 1 195 ? 111.094 126.700 19.476 1.00 46.78 192 ASN A O 1
ATOM 1383 N N . ALA A 1 196 ? 112.606 126.007 21.008 1.00 46.23 193 ALA A N 1
ATOM 1384 C CA . ALA A 1 196 ? 112.453 127.218 21.805 1.00 45.04 193 ALA A CA 1
ATOM 1385 C C . ALA A 1 196 ? 112.958 128.460 21.070 1.00 46.92 193 ALA A C 1
ATOM 1386 O O . ALA A 1 196 ? 112.447 129.561 21.308 1.00 47.62 193 ALA A O 1
ATOM 1388 N N . ASP A 1 197 ? 113.936 128.312 20.168 1.00 47.80 194 ASP A N 1
ATOM 1389 C CA . ASP A 1 197 ? 114.385 129.469 19.389 1.00 52.45 194 ASP A CA 1
ATOM 1390 C C . ASP A 1 197 ? 113.291 129.951 18.443 1.00 52.65 194 ASP A C 1
ATOM 1391 O O . ASP A 1 197 ? 113.008 131.155 18.361 1.00 47.12 194 ASP A O 1
ATOM 1396 N N . THR A 1 198 ? 112.675 129.027 17.704 1.00 50.85 195 THR A N 1
ATOM 1397 C CA . THR A 1 198 ? 111.626 129.433 16.778 1.00 53.59 195 THR A CA 1
ATOM 1398 C C . THR A 1 198 ? 110.432 129.992 17.536 1.00 51.20 195 THR A C 1
ATOM 1399 O O . THR A 1 198 ? 109.803 130.954 17.087 1.00 49.13 195 THR A O 1
ATOM 1403 N N . ALA A 1 199 ? 110.129 129.416 18.704 1.00 52.27 196 ALA A N 1
ATOM 1404 C CA . ALA A 1 199 ? 109.021 129.905 19.515 1.00 50.82 196 ALA A CA 1
ATOM 1405 C C . ALA A 1 199 ? 109.275 131.326 20.014 1.00 50.80 196 ALA A C 1
ATOM 1406 O O . ALA A 1 199 ? 108.370 132.166 19.982 1.00 45.34 196 ALA A O 1
ATOM 1408 N N . ALA A 1 200 ? 110.492 131.606 20.496 1.00 48.61 197 ALA A N 1
ATOM 1409 C CA . ALA A 1 200 ? 110.807 132.951 20.986 1.00 46.97 197 ALA A CA 1
ATOM 1410 C C . ALA A 1 200 ? 110.543 134.006 19.921 1.00 47.96 197 ALA A C 1
ATOM 1411 O O . ALA A 1 200 ? 109.972 135.068 20.211 1.00 47.76 197 ALA A O 1
ATOM 1413 N N . ALA A 1 201 ? 110.957 133.736 18.680 1.00 50.93 198 ALA A N 1
ATOM 1414 C CA . ALA A 1 201 ? 110.725 134.688 17.598 1.00 49.44 198 ALA A CA 1
ATOM 1415 C C . ALA A 1 201 ? 109.240 134.827 17.277 1.00 52.36 198 ALA A C 1
ATOM 1416 O O . ALA A 1 201 ? 108.772 135.935 16.985 1.00 53.13 198 ALA A O 1
ATOM 1418 N N . ALA A 1 202 ? 108.486 133.725 17.328 1.00 49.21 199 ALA A N 1
ATOM 1419 C CA . ALA A 1 202 ? 107.049 133.794 17.083 1.00 47.50 199 ALA A CA 1
ATOM 1420 C C . ALA A 1 202 ? 106.342 134.599 18.169 1.00 51.95 199 ALA A C 1
ATOM 1421 O O . ALA A 1 202 ? 105.456 135.417 17.874 1.00 50.01 199 ALA A O 1
ATOM 1423 N N . VAL A 1 203 ? 106.730 134.396 19.429 1.00 48.23 200 VAL A N 1
ATOM 1424 C CA . VAL A 1 203 ? 106.116 135.145 20.520 1.00 49.14 200 VAL A CA 1
ATOM 1425 C C . VAL A 1 203 ? 106.477 136.625 20.421 1.00 49.99 200 VAL A C 1
ATOM 1426 O O . VAL A 1 203 ? 105.616 137.502 20.574 1.00 47.66 200 VAL A O 1
ATOM 1430 N N . ALA A 1 204 ? 107.743 136.926 20.131 1.00 50.19 201 ALA A N 1
ATOM 1431 C CA . ALA A 1 204 ? 108.160 138.318 19.971 1.00 49.97 201 ALA A CA 1
ATOM 1432 C C . ALA A 1 204 ? 107.324 139.033 18.913 1.00 47.71 201 ALA A C 1
ATOM 1433 O O . ALA A 1 204 ? 106.812 140.136 19.146 1.00 50.05 201 ALA A O 1
ATOM 1435 N N . GLU A 1 205 ? 107.164 138.416 17.740 1.00 50.05 202 GLU A N 1
ATOM 1436 C CA . GLU A 1 205 ? 106.359 139.034 16.692 1.00 56.45 202 GLU A CA 1
ATOM 1437 C C . GLU A 1 205 ? 104.907 139.192 17.128 1.00 53.59 202 GLU A C 1
ATOM 1438 O O . GLU A 1 205 ? 104.297 140.247 16.907 1.00 50.93 202 GLU A O 1
ATOM 1444 N N . ALA A 1 206 ? 104.337 138.156 17.758 1.00 47.16 203 ALA A N 1
ATOM 1445 C CA . ALA A 1 206 ? 102.921 138.183 18.118 1.00 51.87 203 ALA A CA 1
ATOM 1446 C C . ALA A 1 206 ? 102.621 139.248 19.168 1.00 51.49 203 ALA A C 1
ATOM 1447 O O . ALA A 1 206 ? 101.568 139.889 19.120 1.00 45.24 203 ALA A O 1
ATOM 1449 N N . LEU A 1 207 ? 103.527 139.454 20.118 1.00 51.51 204 LEU A N 1
ATOM 1450 C CA . LEU A 1 207 ? 103.308 140.412 21.193 1.00 53.77 204 LEU A CA 1
ATOM 1451 C C . LEU A 1 207 ? 103.725 141.834 20.831 1.00 52.87 204 LEU A C 1
ATOM 1452 O O . LEU A 1 207 ? 103.579 142.737 21.663 1.00 50.86 204 LEU A O 1
ATOM 1457 N N . GLY A 1 208 ? 104.236 142.058 19.627 1.00 47.03 205 GLY A N 1
ATOM 1458 C CA . GLY A 1 208 ? 104.736 143.381 19.287 1.00 46.72 205 GLY A CA 1
ATOM 1459 C C . GLY A 1 208 ? 105.926 143.805 20.120 1.00 52.03 205 GLY A C 1
ATOM 1460 O O . GLY A 1 208 ? 106.017 144.977 20.516 1.00 50.58 205 GLY A O 1
ATOM 1461 N N . ALA A 1 209 ? 106.851 142.884 20.382 1.00 48.14 206 ALA A N 1
ATOM 1462 C CA . ALA A 1 209 ? 108.006 143.178 21.224 1.00 43.50 206 ALA A CA 1
ATOM 1463 C C . ALA A 1 209 ? 108.900 144.246 20.601 1.00 48.73 206 ALA A C 1
ATOM 1464 O O . ALA A 1 209 ? 109.064 144.320 19.376 1.00 49.32 206 ALA A O 1
ATOM 1466 N N . GLU A 1 210 ? 109.493 145.072 21.476 1.00 46.16 207 GLU A N 1
ATOM 1467 C CA . GLU A 1 210 ? 110.489 146.050 21.044 1.00 50.55 207 GLU A CA 1
ATOM 1468 C C . GLU A 1 210 ? 111.805 145.368 20.685 1.00 53.37 207 GLU A C 1
ATOM 1469 O O . GLU A 1 210 ? 112.441 145.733 19.694 1.00 46.18 207 GLU A O 1
ATOM 1475 N N . LYS A 1 211 ? 112.217 144.359 21.458 1.00 42.71 208 LYS A N 1
ATOM 1476 C CA . LYS A 1 211 ? 113.446 143.639 21.170 1.00 45.48 208 LYS A CA 1
ATOM 1477 C C . LYS A 1 211 ? 113.260 142.157 21.452 1.00 45.85 208 LYS A C 1
ATOM 1478 O O . LYS A 1 211 ? 112.464 141.763 22.310 1.00 48.34 208 LYS A O 1
ATOM 1484 N N . LEU A 1 212 ? 114.010 141.344 20.715 1.00 44.10 209 LEU A N 1
ATOM 1485 C CA . LEU A 1 212 ? 114.183 139.924 20.999 1.00 49.16 209 LEU A CA 1
ATOM 1486 C C . LEU A 1 212 ? 115.655 139.674 21.304 1.00 50.60 209 LEU A C 1
ATOM 1487 O O . LEU A 1 212 ? 116.532 140.052 20.515 1.00 51.77 209 LEU A O 1
ATOM 1492 N N . LEU A 1 213 ? 115.928 139.071 22.459 1.00 48.49 210 LEU A N 1
ATOM 1493 C CA . LEU A 1 213 ? 117.280 138.724 22.863 1.00 45.10 210 LEU A CA 1
ATOM 1494 C C . LEU A 1 213 ? 117.426 137.211 22.864 1.00 48.12 210 LEU A C 1
ATOM 1495 O O . LEU A 1 213 ? 116.554 136.497 23.362 1.00 48.25 210 LEU A O 1
ATOM 1500 N N . MET A 1 214 ? 118.518 136.728 22.293 1.00 46.48 211 MET A N 1
ATOM 1501 C CA . MET A 1 214 ? 118.805 135.294 22.254 1.00 50.27 211 MET A CA 1
ATOM 1502 C C . MET A 1 214 ? 120.199 135.037 22.808 1.00 50.06 211 MET A C 1
ATOM 1503 O O . MET A 1 214 ? 121.204 135.415 22.193 1.00 49.80 211 MET A O 1
ATOM 1508 N N . LEU A 1 215 ? 120.255 134.383 23.963 1.00 49.24 212 LEU A N 1
ATOM 1509 C CA . LEU A 1 215 ? 121.515 134.101 24.620 1.00 51.45 212 LEU A CA 1
ATOM 1510 C C . LEU A 1 215 ? 122.157 132.884 23.971 1.00 54.42 212 LEU A C 1
ATOM 1511 O O . LEU A 1 215 ? 121.501 131.854 23.789 1.00 53.44 212 LEU A O 1
ATOM 1516 N N . THR A 1 216 ? 123.421 133.022 23.578 1.00 54.77 213 THR A N 1
ATOM 1517 C CA . THR A 1 216 ? 124.206 131.941 22.982 1.00 57.88 213 THR A CA 1
ATOM 1518 C C . THR A 1 216 ? 125.530 131.833 23.724 1.00 64.42 213 THR A C 1
ATOM 1519 O O . THR A 1 216 ? 125.852 132.655 24.588 1.00 60.45 213 THR A O 1
ATOM 1523 N N . ASP A 1 217 ? 126.318 130.816 23.376 1.00 57.06 214 ASP A N 1
ATOM 1524 C CA . ASP A 1 217 ? 127.609 130.600 24.018 1.00 59.50 214 ASP A CA 1
ATOM 1525 C C . ASP A 1 217 ? 128.771 131.099 23.164 1.00 61.18 214 ASP A C 1
ATOM 1526 O O . ASP A 1 217 ? 129.799 130.433 23.071 1.00 64.60 214 ASP A O 1
ATOM 1531 N N . ILE A 1 218 ? 128.657 132.276 22.539 1.00 54.44 215 ILE A N 1
ATOM 1532 C CA . ILE A 1 218 ? 129.737 132.830 21.726 1.00 67.36 215 ILE A CA 1
ATOM 1533 C C . ILE A 1 218 ? 129.631 134.352 21.775 1.00 63.99 215 ILE A C 1
ATOM 1534 O O . ILE A 1 218 ? 128.594 134.904 22.147 1.00 56.09 215 ILE A O 1
ATOM 1539 N N . ASP A 1 219 ? 130.735 135.036 21.430 1.00 64.53 216 ASP A N 1
ATOM 1540 C CA . ASP A 1 219 ? 130.786 136.495 21.547 1.00 61.42 216 ASP A CA 1
ATOM 1541 C C . ASP A 1 219 ? 129.741 137.170 20.680 1.00 65.24 216 ASP A C 1
ATOM 1542 O O . ASP A 1 219 ? 129.256 138.254 21.022 1.00 66.07 216 ASP A O 1
ATOM 1547 N N . GLY A 1 220 ? 129.406 136.562 19.551 1.00 67.41 217 GLY A N 1
ATOM 1548 C CA . GLY A 1 220 ? 128.488 137.175 18.613 1.00 66.27 217 GLY A CA 1
ATOM 1549 C C . GLY A 1 220 ? 128.524 136.421 17.300 1.00 69.69 217 GLY A C 1
ATOM 1550 O O . GLY A 1 220 ? 128.919 135.254 17.253 1.00 62.48 217 GLY A O 1
ATOM 1551 N N . LEU A 1 221 ? 128.135 137.114 16.235 1.00 67.57 218 LEU A N 1
ATOM 1552 C CA . LEU A 1 221 ? 128.019 136.491 14.926 1.00 66.74 218 LEU A CA 1
ATOM 1553 C C . LEU A 1 221 ? 129.312 136.679 14.144 1.00 66.06 218 LEU A C 1
ATOM 1554 O O . LEU A 1 221 ? 129.684 137.808 13.812 1.00 59.64 218 LEU A O 1
ATOM 1559 N N . TYR A 1 222 ? 129.997 135.572 13.861 1.00 62.56 219 TYR A N 1
ATOM 1560 C CA . TYR A 1 222 ? 131.114 135.566 12.927 1.00 56.23 219 TYR A CA 1
ATOM 1561 C C . TYR A 1 222 ? 130.565 135.250 11.541 1.00 58.93 219 TYR A C 1
ATOM 1562 O O . TYR A 1 222 ? 129.945 134.200 11.346 1.00 61.13 219 TYR A O 1
ATOM 1571 N N . THR A 1 223 ? 130.767 136.164 10.584 1.00 52.19 220 THR A N 1
ATOM 1572 C CA . THR A 1 223 ? 130.232 135.939 9.245 1.00 57.85 220 THR A CA 1
ATOM 1573 C C . THR A 1 223 ? 131.071 134.966 8.419 1.00 59.60 220 THR A C 1
ATOM 1574 O O . THR A 1 223 ? 130.575 134.447 7.413 1.00 61.13 220 THR A O 1
ATOM 1578 N N . ARG A 1 224 ? 132.318 134.703 8.817 1.00 58.26 221 ARG A N 1
ATOM 1579 C CA . ARG A 1 224 ? 133.208 133.798 8.086 1.00 64.95 221 ARG A CA 1
ATOM 1580 C C . ARG A 1 224 ? 134.030 132.973 9.080 1.00 61.18 221 ARG A C 1
ATOM 1581 O O . ARG A 1 224 ? 135.261 132.975 9.071 1.00 59.11 221 ARG A O 1
ATOM 1589 N N . TRP A 1 225 ? 133.337 132.247 9.954 1.00 53.92 222 TRP A N 1
ATOM 1590 C CA . TRP A 1 225 ? 133.991 131.391 10.945 1.00 58.92 222 TRP A CA 1
ATOM 1591 C C . TRP A 1 225 ? 135.001 130.457 10.273 1.00 62.43 222 TRP A C 1
ATOM 1592 O O . TRP A 1 225 ? 134.704 129.891 9.222 1.00 69.15 222 TRP A O 1
ATOM 1603 N N . PRO A 1 226 ? 136.203 130.294 10.870 1.00 61.23 223 PRO A N 1
ATOM 1604 C CA . PRO A 1 226 ? 136.661 130.842 12.150 1.00 57.69 223 PRO A CA 1
ATOM 1605 C C . PRO A 1 226 ? 137.478 132.144 12.064 1.00 64.91 223 PRO A C 1
ATOM 1606 O O . PRO A 1 226 ? 138.293 132.376 12.963 1.00 62.22 223 PRO A O 1
ATOM 1610 N N . ASP A 1 227 ? 137.310 132.959 11.022 1.00 58.49 224 ASP A N 1
ATOM 1611 C CA . ASP A 1 227 ? 138.102 134.185 10.924 1.00 64.33 224 ASP A CA 1
ATOM 1612 C C . ASP A 1 227 ? 137.697 135.151 12.030 1.00 63.54 224 ASP A C 1
ATOM 1613 O O . ASP A 1 227 ? 136.545 135.592 12.084 1.00 66.05 224 ASP A O 1
ATOM 1618 N N . ARG A 1 228 ? 138.650 135.482 12.910 1.00 61.40 225 ARG A N 1
ATOM 1619 C CA . ARG A 1 228 ? 138.349 136.365 14.037 1.00 60.86 225 ARG A CA 1
ATOM 1620 C C . ARG A 1 228 ? 137.844 137.725 13.570 1.00 57.94 225 ARG A C 1
ATOM 1621 O O . ARG A 1 228 ? 136.974 138.321 14.215 1.00 59.71 225 ARG A O 1
ATOM 1625 N N . ASP A 1 229 ? 138.363 138.221 12.451 1.00 63.24 226 ASP A N 1
ATOM 1626 C CA . ASP A 1 229 ? 137.978 139.529 11.940 1.00 70.44 226 ASP A CA 1
ATOM 1627 C C . ASP A 1 229 ? 136.629 139.527 11.231 1.00 70.16 226 ASP A C 1
ATOM 1628 O O . ASP A 1 229 ? 136.239 140.558 10.674 1.00 70.51 226 ASP A O 1
ATOM 1633 N N . SER A 1 230 ? 135.899 138.417 11.225 1.00 62.99 227 SER A N 1
ATOM 1634 C CA . SER A 1 230 ? 134.572 138.419 10.625 1.00 59.13 227 SER A CA 1
ATOM 1635 C C . SER A 1 230 ? 133.464 138.632 11.649 1.00 59.11 227 SER A C 1
ATOM 1636 O O . SER A 1 230 ? 132.283 138.604 11.281 1.00 54.83 227 SER A O 1
ATOM 1639 N N . LEU A 1 231 ? 133.812 138.830 12.919 1.00 57.24 228 LEU A N 1
ATOM 1640 C CA . LEU A 1 231 ? 132.812 139.159 13.923 1.00 62.58 228 LEU A CA 1
ATOM 1641 C C . LEU A 1 231 ? 132.220 140.528 13.619 1.00 57.33 228 LEU A C 1
ATOM 1642 O O . LEU A 1 231 ? 132.940 141.451 13.231 1.00 61.34 228 LEU A O 1
ATOM 1647 N N . VAL A 1 232 ? 130.905 140.647 13.779 1.00 56.40 229 VAL A N 1
ATOM 1648 C CA . VAL A 1 232 ? 130.182 141.887 13.512 1.00 56.03 229 VAL A CA 1
ATOM 1649 C C . VAL A 1 232 ? 129.318 142.240 14.717 1.00 64.03 229 VAL A C 1
ATOM 1650 O O . VAL A 1 232 ? 128.759 141.356 15.377 1.00 65.70 229 VAL A O 1
ATOM 1654 N N . SER A 1 233 ? 129.204 143.541 14.995 1.00 59.34 230 SER A N 1
ATOM 1655 C CA . SER A 1 233 ? 128.403 144.042 16.106 1.00 58.95 230 SER A CA 1
ATOM 1656 C C . SER A 1 233 ? 126.992 144.433 15.684 1.00 55.70 230 SER A C 1
ATOM 1657 O O . SER A 1 233 ? 126.058 144.375 16.499 1.00 51.96 230 SER A O 1
ATOM 1660 N N . GLU A 1 234 ? 126.815 144.835 14.430 1.00 60.29 231 GLU A N 1
ATOM 1661 C CA . GLU A 1 234 ? 125.507 145.170 13.896 1.00 60.62 231 GLU A CA 1
ATOM 1662 C C . GLU A 1 234 ? 125.441 144.711 12.449 1.00 60.49 231 GLU A C 1
ATOM 1663 O O . GLU A 1 234 ? 126.448 144.708 11.736 1.00 68.14 231 GLU A O 1
ATOM 1669 N N . ILE A 1 235 ? 124.240 144.327 12.024 1.00 50.49 232 ILE A N 1
ATOM 1670 C CA . ILE A 1 235 ? 124.008 143.824 10.676 1.00 61.43 232 ILE A CA 1
ATOM 1671 C C . ILE A 1 235 ? 122.518 143.943 10.401 1.00 59.82 232 ILE A C 1
ATOM 1672 O O . ILE A 1 235 ? 121.696 143.818 11.311 1.00 59.66 232 ILE A O 1
ATOM 1677 N N . ASP A 1 236 ? 122.167 144.205 9.147 1.00 61.53 233 ASP A N 1
ATOM 1678 C CA . ASP A 1 236 ? 120.765 144.282 8.771 1.00 65.02 233 ASP A CA 1
ATOM 1679 C C . ASP A 1 236 ? 120.306 142.970 8.145 1.00 63.42 233 ASP A C 1
ATOM 1680 O O . ASP A 1 236 ? 121.110 142.107 7.782 1.00 59.97 233 ASP A O 1
ATOM 1685 N N . THR A 1 237 ? 118.981 142.842 8.016 1.00 62.77 234 THR A N 1
ATOM 1686 C CA . THR A 1 237 ? 118.376 141.580 7.602 1.00 57.53 234 THR A CA 1
ATOM 1687 C C . THR A 1 237 ? 118.817 141.180 6.200 1.00 63.69 234 THR A C 1
ATOM 1688 O O . THR A 1 237 ? 119.081 140.000 5.940 1.00 66.03 234 THR A O 1
ATOM 1692 N N . GLY A 1 238 ? 118.899 142.143 5.282 1.00 62.53 235 GLY A N 1
ATOM 1693 C CA . GLY A 1 238 ? 119.300 141.815 3.923 1.00 69.36 235 GLY A CA 1
ATOM 1694 C C . GLY A 1 238 ? 120.679 141.189 3.861 1.00 70.29 235 GLY A C 1
ATOM 1695 O O . GLY A 1 238 ? 120.872 140.136 3.247 1.00 76.09 235 GLY A O 1
ATOM 1696 N N . THR A 1 239 ? 121.658 141.829 4.506 1.00 67.08 236 THR A N 1
ATOM 1697 C CA . THR A 1 239 ? 123.011 141.282 4.546 1.00 69.86 236 THR A CA 1
ATOM 1698 C C . THR A 1 239 ? 123.037 139.935 5.256 1.00 66.91 236 THR A C 1
ATOM 1699 O O . THR A 1 239 ? 123.723 139.002 4.821 1.00 68.24 236 THR A O 1
ATOM 1703 N N . LEU A 1 240 ? 122.282 139.817 6.350 1.00 61.69 237 LEU A N 1
ATOM 1704 C CA . LEU A 1 240 ? 122.308 138.601 7.153 1.00 64.87 237 LEU A CA 1
ATOM 1705 C C . LEU A 1 240 ? 121.690 137.427 6.406 1.00 66.55 237 LEU A C 1
ATOM 1706 O O . LEU A 1 240 ? 122.223 136.311 6.447 1.00 68.87 237 LEU A O 1
ATOM 1711 N N . ALA A 1 241 ? 120.572 137.657 5.711 1.00 63.82 238 ALA A N 1
ATOM 1712 C CA . ALA A 1 241 ? 119.914 136.571 4.992 1.00 63.99 238 ALA A CA 1
ATOM 1713 C C . ALA A 1 241 ? 120.801 136.002 3.891 1.00 67.71 238 ALA A C 1
ATOM 1714 O O . ALA A 1 241 ? 120.667 134.826 3.531 1.00 64.71 238 ALA A O 1
ATOM 1716 N N . GLN A 1 242 ? 121.714 136.813 3.350 1.00 68.10 239 GLN A N 1
ATOM 1717 C CA . GLN A 1 242 ? 122.612 136.327 2.309 1.00 70.92 239 GLN A CA 1
ATOM 1718 C C . GLN A 1 242 ? 123.673 135.391 2.874 1.00 73.78 239 GLN A C 1
ATOM 1719 O O . GLN A 1 242 ? 124.181 134.526 2.151 1.00 81.64 239 GLN A O 1
ATOM 1721 N N . LEU A 1 243 ? 124.014 135.538 4.155 1.00 71.10 240 LEU A N 1
ATOM 1722 C CA . LEU A 1 243 ? 125.045 134.720 4.778 1.00 78.70 240 LEU A CA 1
ATOM 1723 C C . LEU A 1 243 ? 124.497 133.496 5.495 1.00 84.13 240 LEU A C 1
ATOM 1724 O O . LEU A 1 243 ? 125.286 132.631 5.887 1.00 86.08 240 LEU A O 1
ATOM 1729 N N . LEU A 1 244 ? 123.180 133.401 5.683 1.00 85.33 241 LEU A N 1
ATOM 1730 C CA . LEU A 1 244 ? 122.624 132.265 6.410 1.00 85.07 241 LEU A CA 1
ATOM 1731 C C . LEU A 1 244 ? 122.972 130.919 5.780 1.00 85.32 241 LEU A C 1
ATOM 1732 O O . LEU A 1 244 ? 123.342 130.001 6.530 1.00 85.35 241 LEU A O 1
ATOM 1737 N N . PRO A 1 245 ? 122.901 130.729 4.457 1.00 88.69 242 PRO A N 1
ATOM 1738 C CA . PRO A 1 245 ? 123.410 129.473 3.878 1.00 94.47 242 PRO A CA 1
ATOM 1739 C C . PRO A 1 245 ? 124.903 129.251 4.094 1.00 98.31 242 PRO A C 1
ATOM 1740 O O . PRO A 1 245 ? 125.384 128.142 3.831 1.00 103.29 242 PRO A O 1
ATOM 1744 N N . THR A 1 246 ? 125.644 130.261 4.552 1.00 97.10 243 THR A N 1
ATOM 1745 C CA . THR A 1 246 ? 127.075 130.131 4.805 1.00 100.51 243 THR A CA 1
ATOM 1746 C C . THR A 1 246 ? 127.376 129.701 6.235 1.00 96.40 243 THR A C 1
ATOM 1747 O O . THR A 1 246 ? 128.396 129.043 6.479 1.00 97.13 243 THR A O 1
ATOM 1751 N N . LEU A 1 247 ? 126.486 130.019 7.172 1.00 90.07 244 LEU A N 1
ATOM 1752 C CA . LEU A 1 247 ? 126.786 129.911 8.590 1.00 86.96 244 LEU A CA 1
ATOM 1753 C C . LEU A 1 247 ? 126.900 128.452 9.032 1.00 92.35 244 LEU A C 1
ATOM 1754 O O . LEU A 1 247 ? 126.505 127.513 8.332 1.00 88.21 244 LEU A O 1
ATOM 1759 N N . GLU A 1 248 ? 127.452 128.281 10.228 1.00 95.33 245 GLU A N 1
ATOM 1760 C CA . GLU A 1 248 ? 127.681 126.974 10.820 1.00 100.74 245 GLU A CA 1
ATOM 1761 C C . GLU A 1 248 ? 126.447 126.504 11.579 1.00 100.14 245 GLU A C 1
ATOM 1762 O O . GLU A 1 248 ? 125.673 127.309 12.108 1.00 96.61 245 GLU A O 1
ATOM 1768 N N . SER A 1 249 ? 126.282 125.180 11.616 1.00 99.83 246 SER A N 1
ATOM 1769 C CA . SER A 1 249 ? 125.193 124.463 12.273 1.00 94.85 246 SER A CA 1
ATOM 1770 C C . SER A 1 249 ? 124.588 125.202 13.461 1.00 83.60 246 SER A C 1
ATOM 1771 O O . SER A 1 249 ? 123.370 125.401 13.522 1.00 84.06 246 SER A O 1
ATOM 1774 N N . GLY A 1 250 ? 125.438 125.622 14.400 1.00 74.03 247 GLY A N 1
ATOM 1775 C CA . GLY A 1 250 ? 124.939 126.134 15.664 1.00 74.20 247 GLY A CA 1
ATOM 1776 C C . GLY A 1 250 ? 124.238 127.470 15.534 1.00 75.12 247 GLY A C 1
ATOM 1777 O O . GLY A 1 250 ? 123.193 127.693 16.150 1.00 81.58 247 GLY A O 1
ATOM 1778 N N . MET A 1 251 ? 124.803 128.380 14.737 1.00 77.88 248 MET A N 1
ATOM 1779 C CA . MET A 1 251 ? 124.259 129.729 14.617 1.00 72.69 248 MET A CA 1
ATOM 1780 C C . MET A 1 251 ? 123.005 129.799 13.756 1.00 76.12 248 MET A C 1
ATOM 1781 O O . MET A 1 251 ? 122.239 130.764 13.882 1.00 66.54 248 MET A O 1
ATOM 1786 N N . VAL A 1 252 ? 122.781 128.803 12.896 1.00 77.70 249 VAL A N 1
ATOM 1787 C CA . VAL A 1 252 ? 121.675 128.874 11.938 1.00 75.89 249 VAL A CA 1
ATOM 1788 C C . VAL A 1 252 ? 120.325 129.088 12.621 1.00 74.03 249 VAL A C 1
ATOM 1789 O O . VAL A 1 252 ? 119.603 130.017 12.229 1.00 67.24 249 VAL A O 1
ATOM 1793 N N . PRO A 1 253 ? 119.930 128.299 13.633 1.00 72.12 250 PRO A N 1
ATOM 1794 C CA . PRO A 1 253 ? 118.622 128.561 14.265 1.00 67.01 250 PRO A CA 1
ATOM 1795 C C . PRO A 1 253 ? 118.523 129.931 14.917 1.00 66.02 250 PRO A C 1
ATOM 1796 O O . PRO A 1 253 ? 117.492 130.602 14.782 1.00 65.16 250 PRO A O 1
ATOM 1800 N N . LYS A 1 254 ? 119.566 130.368 15.624 1.00 64.93 251 LYS A N 1
ATOM 1801 C CA . LYS A 1 254 ? 119.530 131.692 16.236 1.00 62.36 251 LYS A CA 1
ATOM 1802 C C . LYS A 1 254 ? 119.380 132.783 15.179 1.00 59.39 251 LYS A C 1
ATOM 1803 O O . LYS A 1 254 ? 118.622 133.745 15.368 1.00 54.07 251 LYS A O 1
ATOM 1809 N N . VAL A 1 255 ? 120.073 132.635 14.047 1.00 57.38 252 VAL A N 1
ATOM 1810 C CA . VAL A 1 255 ? 119.991 133.633 12.987 1.00 62.84 252 VAL A CA 1
ATOM 1811 C C . VAL A 1 255 ? 118.623 133.602 12.316 1.00 61.28 252 VAL A C 1
ATOM 1812 O O . VAL A 1 255 ? 118.034 134.652 12.036 1.00 50.70 252 VAL A O 1
ATOM 1816 N N . GLU A 1 256 ? 118.091 132.408 12.044 1.00 62.75 253 GLU A N 1
ATOM 1817 C CA . GLU A 1 256 ? 116.773 132.330 11.421 1.00 64.85 253 GLU A CA 1
ATOM 1818 C C . GLU A 1 256 ? 115.712 132.986 12.297 1.00 64.66 253 GLU A C 1
ATOM 1819 O O . GLU A 1 256 ? 114.806 133.660 11.791 1.00 63.43 253 GLU A O 1
ATOM 1825 N N . ALA A 1 257 ? 115.820 132.818 13.616 1.00 61.53 254 ALA A N 1
ATOM 1826 C CA . ALA A 1 257 ? 114.862 133.438 14.524 1.00 60.60 254 ALA A CA 1
ATOM 1827 C C . ALA A 1 257 ? 115.001 134.958 14.530 1.00 59.07 254 ALA A C 1
ATOM 1828 O O . ALA A 1 257 ? 113.995 135.679 14.535 1.00 56.84 254 ALA A O 1
ATOM 1830 N N . CYS A 1 258 ? 116.235 135.469 14.532 1.00 55.49 255 CYS A N 1
ATOM 1831 C CA . CYS A 1 258 ? 116.417 136.916 14.447 1.00 56.98 255 CYS A CA 1
ATOM 1832 C C . CYS A 1 258 ? 115.840 137.469 13.153 1.00 62.30 255 CYS A C 1
ATOM 1833 O O . CYS A 1 258 ? 115.203 138.530 13.151 1.00 66.91 255 CYS A O 1
ATOM 1836 N N . LEU A 1 259 ? 116.044 136.758 12.041 1.00 58.29 256 LEU A N 1
ATOM 1837 C CA . LEU A 1 259 ? 115.541 137.229 10.754 1.00 59.27 256 LEU A CA 1
ATOM 1838 C C . LEU A 1 259 ? 114.016 137.258 10.740 1.00 58.63 256 LEU A C 1
ATOM 1839 O O . LEU A 1 259 ? 113.405 138.264 10.358 1.00 58.29 256 LEU A O 1
ATOM 1844 N N . ARG A 1 260 ? 113.380 136.173 11.189 1.00 57.63 257 ARG A N 1
ATOM 1845 C CA . ARG A 1 260 ? 111.921 136.110 11.157 1.00 64.05 257 ARG A CA 1
ATOM 1846 C C . ARG A 1 260 ? 111.294 137.160 12.064 1.00 59.41 257 ARG A C 1
ATOM 1847 O O . ARG A 1 260 ? 110.253 137.739 11.726 1.00 61.33 257 ARG A O 1
ATOM 1855 N N . ALA A 1 261 ? 111.908 137.418 13.219 1.00 57.63 258 ALA A N 1
ATOM 1856 C CA . ALA A 1 261 ? 111.341 138.385 14.152 1.00 57.10 258 ALA A CA 1
ATOM 1857 C C . ALA A 1 261 ? 111.448 139.805 13.607 1.00 55.89 258 ALA A C 1
ATOM 1858 O O . ALA A 1 261 ? 110.466 140.549 13.602 1.00 52.57 258 ALA A O 1
ATOM 1860 N N . VAL A 1 262 ? 112.633 140.200 13.137 1.00 53.24 259 VAL A N 1
ATOM 1861 C CA . VAL A 1 262 ? 112.821 141.581 12.688 1.00 53.58 259 VAL A CA 1
ATOM 1862 C C . VAL A 1 262 ? 112.045 141.843 11.400 1.00 58.87 259 VAL A C 1
ATOM 1863 O O . VAL A 1 262 ? 111.446 142.914 11.229 1.00 59.00 259 VAL A O 1
ATOM 1867 N N . ILE A 1 263 ? 112.047 140.880 10.473 1.00 61.84 260 ILE A N 1
ATOM 1868 C CA . ILE A 1 263 ? 111.191 141.009 9.298 1.00 67.08 260 ILE A CA 1
ATOM 1869 C C . ILE A 1 263 ? 109.724 140.997 9.708 1.00 70.43 260 ILE A C 1
ATOM 1870 O O . ILE A 1 263 ? 108.889 141.672 9.090 1.00 71.01 260 ILE A O 1
ATOM 1875 N N . GLY A 1 264 ? 109.388 140.263 10.765 1.00 70.76 261 GLY A N 1
ATOM 1876 C CA . GLY A 1 264 ? 108.043 140.258 11.296 1.00 72.40 261 GLY A CA 1
ATOM 1877 C C . GLY A 1 264 ? 107.644 141.493 12.076 1.00 74.24 261 GLY A C 1
ATOM 1878 O O . GLY A 1 264 ? 106.526 141.527 12.597 1.00 71.52 261 GLY A O 1
ATOM 1879 N N . GLY A 1 265 ? 108.518 142.496 12.195 1.00 71.40 262 GLY A N 1
ATOM 1880 C CA . GLY A 1 265 ? 108.156 143.774 12.786 1.00 65.59 262 GLY A CA 1
ATOM 1881 C C . GLY A 1 265 ? 108.865 144.123 14.080 1.00 61.45 262 GLY A C 1
ATOM 1882 O O . GLY A 1 265 ? 108.745 145.267 14.535 1.00 62.53 262 GLY A O 1
ATOM 1883 N N . VAL A 1 266 ? 109.588 143.196 14.698 1.00 56.31 263 VAL A N 1
ATOM 1884 C CA . VAL A 1 266 ? 110.314 143.511 15.928 1.00 54.63 263 VAL A CA 1
ATOM 1885 C C . VAL A 1 266 ? 111.461 144.453 15.564 1.00 58.37 263 VAL A C 1
ATOM 1886 O O . VAL A 1 266 ? 112.279 144.116 14.693 1.00 60.02 263 VAL A O 1
ATOM 1890 N N . PRO A 1 267 ? 111.542 145.651 16.165 1.00 57.04 264 PRO A N 1
ATOM 1891 C CA . PRO A 1 267 ? 112.570 146.622 15.731 1.00 56.36 264 PRO A CA 1
ATOM 1892 C C . PRO A 1 267 ? 114.000 146.094 15.762 1.00 48.12 264 PRO A C 1
ATOM 1893 O O . PRO A 1 267 ? 114.778 146.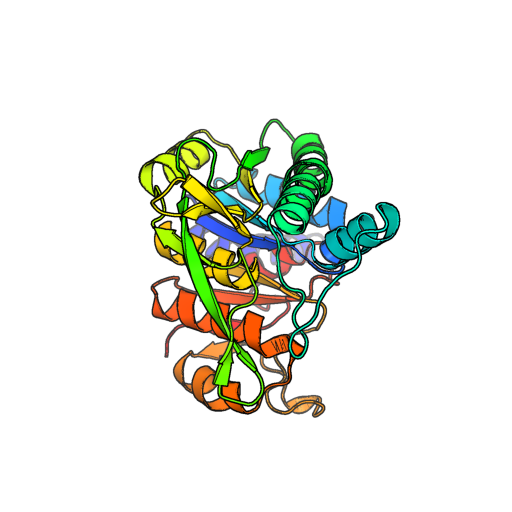433 14.865 1.00 56.46 264 PRO A O 1
ATOM 1897 N N . SER A 1 268 ? 114.376 145.273 16.741 1.00 47.70 265 SER A N 1
ATOM 1898 C CA . SER A 1 268 ? 115.737 144.750 16.752 1.00 52.78 265 SER A CA 1
ATOM 1899 C C . SER A 1 268 ? 115.778 143.391 17.433 1.00 52.66 265 SER A C 1
ATOM 1900 O O . SER A 1 268 ? 115.001 143.108 18.351 1.00 49.11 265 SER A O 1
ATOM 1903 N N . ALA A 1 269 ? 116.700 142.546 16.961 1.00 48.63 266 ALA A N 1
ATOM 1904 C CA . ALA A 1 269 ? 116.969 141.246 17.554 1.00 51.18 266 ALA A CA 1
ATOM 1905 C C . ALA A 1 269 ? 118.451 141.166 17.888 1.00 51.30 266 ALA A C 1
ATOM 1906 O O . ALA A 1 269 ? 119.287 141.754 17.195 1.00 52.19 266 ALA A O 1
ATOM 1908 N N . HIS A 1 270 ? 118.769 140.447 18.963 1.00 44.78 267 HIS A N 1
ATOM 1909 C CA . HIS A 1 270 ? 120.107 140.481 19.544 1.00 48.41 267 HIS A CA 1
ATOM 1910 C C . HIS A 1 270 ? 120.570 139.061 19.836 1.00 49.72 267 HIS A C 1
ATOM 1911 O O . HIS A 1 270 ? 119.886 138.309 20.538 1.00 50.98 267 HIS A O 1
ATOM 1918 N N . ILE A 1 271 ? 121.723 138.701 19.292 1.00 42.67 268 ILE A N 1
ATOM 1919 C CA . ILE A 1 271 ? 122.416 137.464 19.645 1.00 43.88 268 ILE A CA 1
ATOM 1920 C C . ILE A 1 271 ? 123.539 137.875 20.582 1.00 50.49 268 ILE A C 1
ATOM 1921 O O . ILE A 1 271 ? 124.456 138.603 20.185 1.00 51.42 268 ILE A O 1
ATOM 1926 N N . ILE A 1 272 ? 123.428 137.488 21.851 1.00 46.10 269 ILE A N 1
ATOM 1927 C CA . ILE A 1 272 ? 124.311 138.021 22.879 1.00 45.66 269 ILE A CA 1
ATOM 1928 C C . ILE A 1 272 ? 125.011 136.885 23.600 1.00 48.46 269 ILE A C 1
ATOM 1929 O O . ILE A 1 272 ? 124.553 135.740 23.616 1.00 48.65 269 ILE A O 1
ATOM 1934 N N . ASP A 1 273 ? 126.130 137.237 24.229 1.00 44.24 270 ASP A N 1
ATOM 1935 C CA . ASP A 1 273 ? 127.035 136.265 24.844 1.00 48.99 270 ASP A CA 1
ATOM 1936 C C . ASP A 1 273 ? 126.512 135.909 26.226 1.00 53.16 270 ASP A C 1
ATOM 1937 O O . ASP A 1 273 ? 126.741 136.636 27.197 1.00 47.33 270 ASP A O 1
ATOM 1942 N N . GLY A 1 274 ? 125.816 134.777 26.323 1.00 49.57 271 GLY A N 1
ATOM 1943 C CA . GLY A 1 274 ? 125.340 134.305 27.613 1.00 54.71 271 GLY A CA 1
ATOM 1944 C C . GLY A 1 274 ? 126.435 133.931 28.600 1.00 50.69 271 GLY A C 1
ATOM 1945 O O . GLY A 1 274 ? 126.131 133.676 29.771 1.00 51.49 271 GLY A O 1
ATOM 1946 N N . ARG A 1 275 ? 127.690 133.892 28.173 1.00 46.97 272 ARG A N 1
ATOM 1947 C CA . ARG A 1 275 ? 128.745 133.637 29.141 1.00 49.47 272 ARG A CA 1
ATOM 1948 C C . ARG A 1 275 ? 129.141 134.895 29.908 1.00 47.87 272 ARG A C 1
ATOM 1949 O O . ARG A 1 275 ? 129.888 134.798 30.888 1.00 51.22 272 ARG A O 1
ATOM 1957 N N . VAL A 1 276 ? 128.675 136.062 29.474 1.00 49.94 273 VAL A N 1
ATOM 1958 C CA . VAL A 1 276 ? 128.977 137.329 30.132 1.00 48.17 273 VAL A CA 1
ATOM 1959 C C . VAL A 1 276 ? 127.966 137.536 31.254 1.00 46.25 273 VAL A C 1
ATOM 1960 O O . VAL A 1 276 ? 126.756 137.547 31.012 1.00 46.32 273 VAL A O 1
ATOM 1964 N N . THR A 1 277 ? 128.456 137.675 32.487 1.00 47.18 274 THR A N 1
ATOM 1965 C CA . THR A 1 277 ? 127.563 137.932 33.617 1.00 47.39 274 THR A CA 1
ATOM 1966 C C . THR A 1 277 ? 126.762 139.217 33.405 1.00 47.07 274 THR A C 1
ATOM 1967 O O . THR A 1 277 ? 127.328 140.271 33.083 1.00 44.59 274 THR A O 1
ATOM 1971 N N . HIS A 1 278 ? 125.432 139.127 33.603 1.00 42.64 275 HIS A N 1
ATOM 1972 C CA . HIS A 1 278 ? 124.499 140.234 33.370 1.00 41.11 275 HIS A CA 1
ATOM 1973 C C . HIS A 1 278 ? 124.507 140.672 31.906 1.00 40.49 275 HIS A C 1
ATOM 1974 O O . HIS A 1 278 ? 124.393 141.860 31.600 1.00 44.25 275 HIS A O 1
ATOM 1981 N N . CYS A 1 279 ? 124.629 139.702 30.992 1.00 39.88 276 CYS A N 1
ATOM 1982 C CA . CYS A 1 279 ? 124.663 140.037 29.571 1.00 48.12 276 CYS A CA 1
ATOM 1983 C C . CYS A 1 279 ? 123.408 140.794 29.133 1.00 46.80 276 CYS A C 1
ATOM 1984 O O . CYS A 1 279 ? 123.488 141.666 28.262 1.00 45.17 276 CYS A O 1
ATOM 1987 N N . VAL A 1 280 ? 122.243 140.477 29.721 1.00 42.44 277 VAL A N 1
ATOM 1988 C CA . VAL A 1 280 ? 121.014 141.199 29.379 1.00 45.43 277 VAL A CA 1
ATOM 1989 C C . VAL A 1 280 ? 121.158 142.689 29.679 1.00 46.97 277 VAL A C 1
ATOM 1990 O O . VAL A 1 280 ? 120.802 143.537 28.852 1.00 43.78 277 VAL A O 1
ATOM 1994 N N . LEU A 1 281 ? 121.675 143.034 30.866 1.00 45.08 278 LEU A N 1
ATOM 1995 C CA . LEU A 1 281 ? 121.860 144.447 31.204 1.00 48.22 278 LEU A CA 1
ATOM 1996 C C . LEU A 1 281 ? 122.831 145.123 30.249 1.00 47.05 278 LEU A C 1
ATOM 1997 O O . LEU A 1 281 ? 122.636 146.287 29.862 1.00 46.14 278 LEU A O 1
ATOM 2002 N N . VAL A 1 282 ? 123.902 144.417 29.886 1.00 47.64 279 VAL A N 1
ATOM 2003 C CA . VAL A 1 282 ? 124.928 145.006 29.032 1.00 43.82 279 VAL A CA 1
ATOM 2004 C C . VAL A 1 282 ? 124.377 145.248 27.636 1.00 43.89 279 VAL A C 1
ATOM 2005 O O . VAL A 1 282 ? 124.600 146.307 27.044 1.00 45.01 279 VAL A O 1
ATOM 2009 N N . GLU A 1 283 ? 123.630 144.277 27.094 1.00 43.13 280 GLU A N 1
ATOM 2010 C CA . GLU A 1 283 ? 123.076 144.458 25.757 1.00 47.12 280 GLU A CA 1
ATOM 2011 C C . GLU A 1 283 ? 122.056 145.593 25.714 1.00 47.71 280 GLU A C 1
ATOM 2012 O O . GLU A 1 283 ? 122.055 146.395 24.771 1.00 49.95 280 GLU A O 1
ATOM 2018 N N . LEU A 1 284 ? 121.184 145.689 26.721 1.00 48.55 281 LEU A N 1
ATOM 2019 C CA . LEU A 1 284 ? 120.093 146.659 26.632 1.00 45.29 281 LEU A CA 1
ATOM 2020 C C . LEU A 1 284 ? 120.535 148.071 26.980 1.00 49.89 281 LEU A C 1
ATOM 2021 O O . LEU A 1 284 ? 120.063 149.034 26.366 1.00 45.54 281 LEU A O 1
ATOM 2026 N N . PHE A 1 285 ? 121.417 148.227 27.962 1.00 48.73 282 PHE A N 1
ATOM 2027 C CA . PHE A 1 285 ? 121.614 149.533 28.566 1.00 48.84 282 PHE A CA 1
ATOM 2028 C C . PHE A 1 285 ? 122.992 150.126 28.314 1.00 46.89 282 PHE A C 1
ATOM 2029 O O . PHE A 1 285 ? 123.314 151.164 28.897 1.00 46.07 282 PHE A O 1
ATOM 2037 N N . THR A 1 286 ? 123.801 149.517 27.448 1.00 45.83 283 THR A N 1
ATOM 2038 C CA . THR A 1 286 ? 125.013 150.164 26.955 1.00 47.38 283 THR A CA 1
ATOM 2039 C C . THR A 1 286 ? 124.895 150.375 25.451 1.00 46.80 283 THR A C 1
ATOM 2040 O O . THR A 1 286 ? 124.121 149.698 24.768 1.00 49.01 283 THR A O 1
ATOM 2044 N N . ASP A 1 287 ? 125.666 151.340 24.939 1.00 49.44 284 ASP A N 1
ATOM 2045 C CA . ASP A 1 287 ? 125.668 151.589 23.499 1.00 50.63 284 ASP A CA 1
ATOM 2046 C C . ASP A 1 287 ? 126.312 150.435 22.734 1.00 54.00 284 ASP A C 1
ATOM 2047 O O . ASP A 1 287 ? 125.862 150.085 21.635 1.00 52.49 284 ASP A O 1
ATOM 2052 N N . ALA A 1 288 ? 127.363 149.833 23.298 1.00 47.98 285 ALA A N 1
ATOM 2053 C CA . ALA A 1 288 ? 128.131 148.826 22.568 1.00 50.60 285 ALA A CA 1
ATOM 2054 C C . ALA A 1 288 ? 127.499 147.438 22.612 1.00 52.22 285 ALA A C 1
ATOM 2055 O O . ALA A 1 288 ? 127.694 146.647 21.679 1.00 51.14 285 ALA A O 1
ATOM 2057 N N . GLY A 1 289 ? 126.774 147.112 23.685 1.00 51.88 286 GLY A N 1
ATOM 2058 C CA . GLY A 1 289 ? 126.202 145.789 23.856 1.00 46.80 286 GLY A CA 1
ATOM 2059 C C . GLY A 1 289 ? 127.277 144.716 24.060 1.00 49.73 286 GLY A C 1
ATOM 2060 O O . GLY A 1 289 ? 128.437 144.988 24.394 1.00 47.18 286 GLY A O 1
ATOM 2061 N N . THR A 1 290 ? 126.872 143.475 23.841 1.00 49.98 287 THR A N 1
ATOM 2062 C CA . THR A 1 290 ? 127.782 142.343 24.000 1.00 51.91 287 THR A CA 1
ATOM 2063 C C . THR A 1 290 ? 127.343 141.209 23.071 1.00 55.73 287 THR A C 1
ATOM 2064 O O . THR A 1 290 ? 126.988 140.104 23.486 1.00 51.58 287 THR A O 1
ATOM 2068 N N . GLY A 1 291 ? 127.386 141.479 21.770 1.00 56.69 288 GLY A N 1
ATOM 2069 C CA . GLY A 1 291 ? 126.976 140.516 20.770 1.00 54.04 288 GLY A CA 1
ATOM 2070 C C . GLY A 1 291 ? 126.684 141.160 19.429 1.00 51.13 288 GLY A C 1
ATOM 2071 O O . GLY A 1 291 ? 127.392 142.080 19.009 1.00 52.85 288 GLY A O 1
ATOM 2072 N N . THR A 1 292 ? 125.648 140.684 18.742 1.00 48.48 289 THR A N 1
ATOM 2073 C CA . THR A 1 292 ? 125.292 141.164 17.411 1.00 50.38 289 THR A CA 1
ATOM 2074 C C . THR A 1 292 ? 123.850 141.643 17.423 1.00 45.66 289 THR A C 1
ATOM 2075 O O . THR A 1 292 ? 122.948 140.884 17.786 1.00 46.41 289 THR A O 1
ATOM 2079 N N . LYS A 1 293 ? 123.637 142.893 17.014 1.00 49.21 290 LYS A N 1
ATOM 2080 C CA . LYS A 1 293 ? 122.306 143.485 16.957 1.00 48.89 290 LYS A CA 1
ATOM 2081 C C . LYS A 1 293 ? 121.820 143.492 15.513 1.00 48.12 290 LYS A C 1
ATOM 2082 O O . LYS A 1 293 ? 122.506 144.017 14.627 1.00 51.09 290 LYS A O 1
ATOM 2088 N N . VAL A 1 294 ? 120.636 142.923 15.285 1.00 50.01 291 VAL A N 1
ATOM 2089 C CA . VAL A 1 294 ? 120.040 142.796 13.959 1.00 50.04 291 VAL A CA 1
ATOM 2090 C C . VAL A 1 294 ? 118.874 143.772 13.849 1.00 57.19 291 VAL A C 1
ATOM 2091 O O . VAL A 1 294 ? 118.022 143.836 14.744 1.00 55.44 291 VAL A O 1
ATOM 2095 N N . VAL A 1 295 ? 118.832 144.525 12.748 1.00 55.55 292 VAL A N 1
ATOM 2096 C CA . VAL A 1 295 ? 117.736 145.442 12.447 1.00 58.08 292 VAL A CA 1
ATOM 2097 C C . VAL A 1 295 ? 117.396 145.310 10.968 1.00 58.05 292 VAL A C 1
ATOM 2098 O O . VAL A 1 295 ? 118.128 144.698 10.192 1.00 59.99 292 VAL A O 1
ATOM 2102 N N . ARG A 1 296 ? 116.277 145.912 10.574 1.00 61.02 293 ARG A N 1
ATOM 2103 C CA . ARG A 1 296 ? 115.829 145.813 9.192 1.00 65.77 293 ARG A CA 1
ATOM 2104 C C . ARG A 1 296 ? 116.686 146.686 8.277 1.00 69.82 293 ARG A C 1
ATOM 2105 O O . ARG A 1 296 ? 117.070 147.805 8.632 1.00 67.90 293 ARG A O 1
ATOM 2113 N N . GLY A 1 297 ? 116.986 146.169 7.089 1.00 71.15 294 GLY A N 1
ATOM 2114 C CA . GLY A 1 297 ? 117.742 146.924 6.103 1.00 78.42 294 GLY A CA 1
ATOM 2115 C C . GLY A 1 297 ? 117.997 146.162 4.817 1.00 84.98 294 GLY A C 1
ATOM 2116 O O . GLY A 1 297 ? 117.882 144.933 4.786 1.00 84.30 294 GLY A O 1
#

Foldseek 3Di:
DDDPVVVVVLQVLQVVLLVLFAQFEEEEEDDDVCLVDPLSVLLVLVVCVVCLVSNGFYAYFYADVPQLVVVCVVVVPDFDDQANDTQCEVVSFVSRCCCQQVPSLVVSCVSNCVNHNAEDEDECAPVVQWAWDAAFDAGVRDTHHRYQETATDGGPLVVVVVSRVVSHHYHYQYWHHHPVGRIGHYDRLRRSLVNCLSNVGQEYEYEDADQADQLQPPPPVRFDAEDELVVLVVSLVVDDPPCNSNSVSQNSNQVSPRAKYWYANSVDRSLVCQQSRHPRGGYYIYGHD

Nearest PDB structures (foldseek):
  7nly-assembly1_A  TM=9.975E-01  e=1.413E-58  Mycobacterium tuberculosis H37Rv
  2ap9-assembly1_E  TM=9.847E-01  e=1.457E-54  Mycobacterium tuberculosis CDC1551
  2bty-assembly1_A  TM=9.496E-01  e=2.753E-31  Thermotoga maritima
  2buf-assembly1_D  TM=8.969E-01  e=4.238E-31  Pseudomonas aeruginosa
  2buf-assembly1_F  TM=9.304E-01  e=7.667E-30  Pseudomonas aeruginosa

Sequence (289 aa):
ALPTHIKAQVLAEALPWLKQLHGKVVVVKYGGNAMTDDTLRRAFAADMAFLRNCGIHPVVVHGGGPQITAMLRRLGIEGDFKGGFRVTTPEVLDVARMVLFGQVGRELVNLINAHGPYAVGITGEDAQLFTAVRRSVTVDGVATDIGLVGDVDQVNTAAMLDLVAAGRIPVVSTLAPDADGVVHNINADTAAAAVAEALGAEKLLMLTDIDGLYTRWPDRDSLVSEIDTGTLAQLLPTLESGMVPKVEACLRAVIGGVPSAHIIDGRVTHCVLVELFTDAGTGTKVVRG

Secondary structure (DSSP, 8-state):
---HHHHHHHHHHTHHHHHHHTT-EEEEEE-GGGGTSHHHHHHHHHHHHHHHTTT-EEEEEE--HHHHHHHHHHTT----EETTEE-B-HHHHHHHHHHIIIIIHHHHHHHHTTSSS-EEEE-TTGGG-EEEEE--EEETTEEE--BSEEEEEEE-HHHHHHHHHTT-EEEEE-EEE-TTS-EEEE-HHHHHHHHHHHHT-SEEEEEESSSSEETTTT-GGGEESEEEHHHHHHHGGGS-TTHHHHHHHHHHHHHTT-SEEEEEETTSTTHHHHHHHSSS-SEEEEE--